Protein AF-0000000066037864 (afdb_homodimer)

Secondary structure (DSSP, 8-state):
---EEEEESSHHHHHHHHHHHHT----SSSPEEEEEEE--HHHHHHHHHHHHHHHHHHH-EETTEE--HHHHHHHHHHHHS--EEEE-TTSSSEEEE---GGG--HHHHHHHHHHHHHHHHHTT----HHHHHHHHHHHHHTTTT-/---EEEEESSHHHHHHHHHHHHT----SSSPEEEEEEE--HHHHHHHHHHHHHHHHHHH-EETTEE--HHHHHHHHHHHHS--EEEE-TTSSSEEEE---GGG--HHHHHHHHHHHHHHHHHTT----HHHHHHHHHHHHHTTTT-

InterPro domains:
  IPR008711 Recombinase NinB [PF05772] (3-128)
  IPR036619 NinB superfamily [G3DSA:1.10.3790.10] (1-146)
  IPR036619 NinB superfamily [SSF103370] (1-141)

Foldseek 3Di:
DDDDDFDPPDPVSVVVVVVVVVPDDADPVDGDDDDDDPCPPVNLLVLLLQQLLQLCQVPDDDPNHRDHSVVVLQVLQCVLPPWDWDADPVRPGIDTGTDDPVPDDPVSSVVSSVSSVVVCVVVPGDGDPSNVVSVVVCVVPVPPVD/DDDDDFDPPDPVSVVVVVVVVVPDDADPVDGDDDDDDPCPPVNLLVLLLQQLLQLCQVPDDDPNHRDHSVVVLQVLQCVLPPWDWDADPVRPGIDTGTDDPVPDDPVSSVVSSVSSVVVCVVVPGDGDPSNVVSVVVCVVPVPPVD

Sequence (292 aa):
MKKLTFEIRSPAHQQNAIHAVQQILPDPTKPIVVTIQERNRSLDQNRKLWACLGDVSRQVEWHGRWLDAESWKCVFTAALKQQDVVPNLAGNGFVVIGQSTSRMRVGEFAELLELIQAFGTERGVKWSDEARLALEWKARWGDRAAMKKLTFEIRSPAHQQNAIHAVQQILPDPTKPIVVTIQERNRSLDQNRKLWACLGDVSRQVEWHGRWLDAESWKCVFTAALKQQDVVPNLAGNGFVVIGQSTSRMRVGEFAELLELIQAFGTERGVKWSDEARLALEWKARWGDRAA

pLDDT: mean 83.46, std 17.11, range [27.67, 98.19]

Structure (mmCIF, N/CA/C/O backbone):
data_AF-0000000066037864-model_v1
#
loop_
_entity.id
_entity.type
_entity.pdbx_description
1 polymer 'Protein ninB'
#
loop_
_atom_site.group_PDB
_atom_site.id
_atom_site.type_symbol
_atom_site.label_atom_id
_atom_site.label_alt_id
_atom_site.label_comp_id
_atom_site.label_asym_id
_atom_site.label_entity_id
_atom_site.label_seq_id
_atom_site.pdbx_PDB_ins_code
_atom_site.Cartn_x
_atom_site.Cartn_y
_atom_site.Cartn_z
_atom_site.occupancy
_atom_site.B_iso_or_equiv
_atom_site.auth_seq_id
_atom_site.auth_comp_id
_atom_site.auth_asym_id
_atom_site.auth_atom_id
_atom_site.pdbx_PDB_model_num
ATOM 1 N N . MET A 1 1 ? -1.742 20.766 -6.629 1 57.94 1 MET A N 1
ATOM 2 C CA . MET A 1 1 ? -0.671 21.219 -5.746 1 57.94 1 MET A CA 1
ATOM 3 C C . MET A 1 1 ? 0.226 20.047 -5.336 1 57.94 1 MET A C 1
ATOM 5 O O . MET A 1 1 ? -0.246 18.922 -5.184 1 57.94 1 MET A O 1
ATOM 9 N N . LYS A 1 2 ? 1.48 20.25 -5.426 1 67.62 2 LYS A N 1
ATOM 10 C CA . LYS A 1 2 ? 2.482 19.266 -5.004 1 67.62 2 LYS A CA 1
ATOM 11 C C . LYS A 1 2 ? 2.32 18.922 -3.525 1 67.62 2 LYS A C 1
ATOM 13 O O . LYS A 1 2 ? 1.896 19.766 -2.727 1 67.62 2 LYS A O 1
ATOM 18 N N . LYS A 1 3 ? 2.441 17.656 -3.191 1 79.19 3 LYS A N 1
ATOM 19 C CA . LYS A 1 3 ? 2.422 17.219 -1.799 1 79.19 3 LYS A CA 1
ATOM 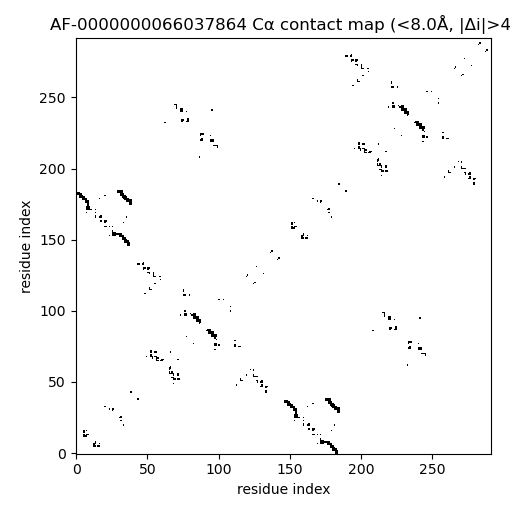20 C C . LYS A 1 3 ? 3.535 17.875 -0.997 1 79.19 3 LYS A C 1
ATOM 22 O O . LYS A 1 3 ? 4.68 17.938 -1.445 1 79.19 3 LYS A O 1
ATOM 27 N N . LEU A 1 4 ? 3.131 18.562 0.183 1 84.06 4 LEU A N 1
ATOM 28 C CA . LEU A 1 4 ? 4.094 19.188 1.091 1 84.06 4 LEU A CA 1
ATOM 29 C C . LEU A 1 4 ? 4.176 18.406 2.4 1 84.06 4 LEU A C 1
ATOM 31 O O . LEU A 1 4 ? 3.148 18.047 2.977 1 84.06 4 LEU A O 1
ATOM 35 N N . THR A 1 5 ? 5.402 18.078 2.793 1 85.94 5 THR A N 1
ATOM 36 C CA . THR A 1 5 ? 5.602 17.359 4.055 1 85.94 5 THR A CA 1
ATOM 37 C C . THR A 1 5 ? 6.559 18.141 4.961 1 85.94 5 THR A C 1
ATOM 39 O O . THR A 1 5 ? 7.617 18.578 4.516 1 85.94 5 THR A O 1
ATOM 42 N N . PHE A 1 6 ? 6.176 18.344 6.289 1 88.06 6 PHE A N 1
ATOM 43 C CA . PHE A 1 6 ? 6.977 19.031 7.293 1 88.06 6 PHE A CA 1
ATOM 44 C C . PHE A 1 6 ? 7.238 18.141 8.492 1 88.06 6 PHE A C 1
ATOM 46 O O . PHE A 1 6 ? 6.301 17.609 9.102 1 88.06 6 PHE A O 1
ATOM 53 N N . GLU A 1 7 ? 8.469 17.891 8.75 1 84.62 7 GLU A N 1
ATOM 54 C CA . GLU A 1 7 ? 8.82 17.25 10.016 1 84.62 7 GLU A CA 1
ATOM 55 C C . GLU A 1 7 ? 9.047 18.281 11.117 1 84.62 7 GLU A C 1
ATOM 57 O O . GLU A 1 7 ? 10.008 19.062 11.062 1 84.62 7 GLU A O 1
ATOM 62 N N . ILE A 1 8 ? 8.172 18.219 12.102 1 87.88 8 ILE A N 1
ATOM 63 C CA . ILE A 1 8 ? 8.203 19.25 13.133 1 87.88 8 ILE A CA 1
ATOM 64 C C . ILE A 1 8 ? 9.211 18.875 14.219 1 87.88 8 ILE A C 1
ATOM 66 O O . ILE A 1 8 ? 8.867 18.156 15.164 1 87.88 8 ILE A O 1
ATOM 70 N N . ARG A 1 9 ? 10.438 19.359 14.047 1 87.06 9 ARG A N 1
ATOM 71 C CA . ARG A 1 9 ? 11.508 19.078 14.992 1 87.06 9 ARG A CA 1
ATOM 72 C C . ARG A 1 9 ? 11.812 20.297 15.852 1 87.06 9 ARG A C 1
ATOM 74 O O . ARG A 1 9 ? 12.445 20.188 16.906 1 87.06 9 ARG A O 1
ATOM 81 N N . SER A 1 10 ? 11.469 21.5 15.422 1 90.19 10 SER A N 1
ATOM 82 C CA . SER A 1 10 ? 11.711 22.797 16.062 1 90.19 10 SER A CA 1
ATOM 83 C C . SER A 1 10 ? 10.547 23.75 15.867 1 90.19 10 SER A C 1
ATOM 85 O O . SER A 1 10 ? 9.68 23.516 15.023 1 90.19 10 SER A O 1
ATOM 87 N N . PRO A 1 11 ? 10.562 24.812 16.688 1 92 11 PRO A N 1
ATOM 88 C CA . PRO A 1 11 ? 9.508 25.812 16.5 1 92 11 PRO A CA 1
ATOM 89 C C . PRO A 1 11 ? 9.523 26.422 15.094 1 92 11 PRO A C 1
ATOM 91 O O . PRO A 1 11 ? 8.469 26.766 14.555 1 92 11 PRO A O 1
ATOM 94 N N . ALA A 1 12 ? 10.664 26.438 14.594 1 93 12 ALA A N 1
ATOM 95 C CA . ALA A 1 12 ? 10.758 26.969 13.242 1 93 12 ALA A CA 1
ATOM 96 C C . ALA A 1 12 ? 10.031 26.062 12.25 1 93 12 ALA A C 1
ATOM 98 O O . ALA A 1 12 ? 9.32 26.547 11.359 1 93 12 ALA A O 1
ATOM 99 N N . HIS A 1 13 ? 10.211 24.75 12.375 1 92.5 13 HIS A N 1
ATOM 100 C CA . HIS A 1 13 ? 9.508 23.812 11.523 1 92.5 13 HIS A CA 1
ATOM 101 C C . HIS A 1 13 ? 7.996 23.922 11.703 1 92.5 13 HIS A C 1
ATOM 103 O O . HIS A 1 13 ? 7.242 23.812 10.734 1 92.5 13 HIS A O 1
ATOM 109 N N . GLN A 1 14 ? 7.664 24.062 12.938 1 93.56 14 GLN A N 1
ATOM 110 C CA . GLN A 1 14 ? 6.242 24.203 13.25 1 93.56 14 GLN A CA 1
ATOM 111 C C . GLN A 1 14 ? 5.645 25.422 12.531 1 93.56 14 GLN A C 1
ATOM 113 O O . GLN A 1 14 ? 4.57 25.328 11.938 1 93.56 14 GLN A O 1
ATOM 118 N N . GLN A 1 15 ? 6.398 26.531 12.578 1 94.5 15 GLN A N 1
ATOM 119 C CA . GLN A 1 15 ? 5.926 27.766 11.961 1 94.5 15 GLN A CA 1
ATOM 120 C C . GLN A 1 15 ? 5.84 27.625 10.445 1 94.5 15 GLN A C 1
ATOM 122 O O . GLN A 1 15 ? 4.93 28.156 9.812 1 94.5 15 GLN A O 1
ATOM 127 N N . ASN A 1 16 ? 6.812 26.891 9.922 1 94.19 16 ASN A N 1
ATOM 128 C CA . ASN A 1 16 ? 6.773 26.641 8.484 1 94.19 16 ASN A CA 1
ATOM 129 C C . ASN A 1 16 ? 5.52 25.875 8.086 1 94.19 16 ASN A C 1
ATOM 131 O O . ASN A 1 16 ? 4.891 26.203 7.074 1 94.19 16 ASN A O 1
ATOM 135 N N . ALA A 1 17 ? 5.227 24.906 8.883 1 94.38 17 ALA A N 1
ATOM 136 C CA . ALA A 1 17 ? 4.031 24.109 8.609 1 94.38 17 ALA A CA 1
ATOM 137 C C . ALA A 1 17 ? 2.77 24.953 8.727 1 94.38 17 ALA A C 1
ATOM 139 O O . ALA A 1 17 ? 1.867 24.859 7.887 1 94.38 17 ALA A O 1
ATOM 140 N N . ILE A 1 18 ? 2.736 25.766 9.742 1 95.44 18 ILE A N 1
ATOM 141 C CA . ILE A 1 18 ? 1.582 26.625 9.961 1 95.44 18 ILE A CA 1
ATOM 142 C C . ILE A 1 18 ? 1.407 27.578 8.773 1 95.44 18 ILE A C 1
ATOM 144 O O . ILE A 1 18 ? 0.297 27.734 8.258 1 95.44 18 ILE A O 1
ATOM 148 N N . HIS A 1 19 ? 2.506 28.109 8.32 1 94.81 19 HIS A N 1
ATOM 149 C CA . HIS A 1 19 ? 2.473 29.031 7.191 1 94.81 19 HIS A CA 1
ATOM 150 C C . HIS A 1 19 ? 1.949 28.359 5.934 1 94.81 19 HIS A C 1
ATOM 152 O O . HIS A 1 19 ? 1.164 28.938 5.184 1 94.81 19 HIS A O 1
ATOM 158 N N . ALA A 1 20 ? 2.385 27.172 5.809 1 93.56 20 ALA A N 1
ATOM 159 C CA . ALA A 1 20 ? 1.933 26.422 4.641 1 93.56 20 ALA A CA 1
ATOM 160 C C . ALA A 1 20 ? 0.426 26.188 4.688 1 93.56 20 ALA A C 1
ATOM 162 O O . ALA A 1 20 ? -0.26 26.297 3.67 1 93.56 20 ALA A O 1
ATOM 163 N N . VAL A 1 21 ? -0.063 25.844 5.855 1 93.62 21 VAL A N 1
ATOM 164 C CA . VAL A 1 21 ? -1.494 25.609 6.004 1 93.62 21 VAL A CA 1
ATOM 165 C C . VAL A 1 21 ? -2.266 26.906 5.777 1 93.62 21 VAL A C 1
ATOM 167 O O . VAL A 1 21 ? -3.34 26.891 5.172 1 93.62 21 VAL A O 1
ATOM 170 N N . GLN A 1 22 ? -1.702 28.016 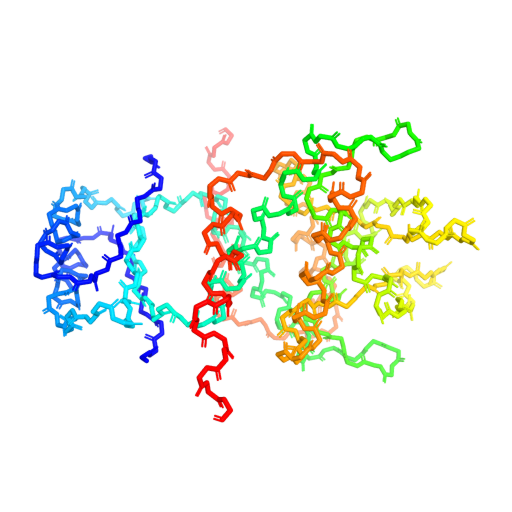6.188 1 93.25 22 GLN A N 1
ATOM 171 C CA . GLN A 1 22 ? -2.34 29.312 6.066 1 93.25 22 GLN A CA 1
ATOM 172 C C . GLN A 1 22 ? -2.482 29.719 4.602 1 93.25 22 GLN A C 1
ATOM 174 O O . GLN A 1 22 ? -3.393 30.469 4.25 1 93.25 22 GLN A O 1
ATOM 179 N N . GLN A 1 23 ? -1.629 29.172 3.775 1 92.19 23 GLN A N 1
ATOM 180 C CA . GLN A 1 23 ? -1.608 29.562 2.369 1 92.19 23 GLN A CA 1
ATOM 181 C C . GLN A 1 23 ? -2.648 28.797 1.565 1 92.19 23 GLN A C 1
ATOM 183 O O . GLN A 1 23 ? -2.898 29.109 0.399 1 92.19 23 GLN A O 1
ATOM 188 N N . ILE A 1 24 ? -3.184 27.844 2.26 1 89.25 24 ILE A N 1
ATOM 189 C CA . ILE A 1 24 ? -4.16 27.031 1.55 1 89.25 24 ILE A CA 1
ATOM 190 C C . ILE A 1 24 ? -5.43 27.828 1.302 1 89.25 24 ILE A C 1
ATOM 192 O O . ILE A 1 24 ? -5.926 28.516 2.201 1 89.25 24 ILE A O 1
ATOM 196 N N . LEU A 1 25 ? -5.887 27.797 0.075 1 87.19 25 LEU A N 1
ATOM 197 C CA . LEU A 1 25 ? -7.184 28.375 -0.243 1 87.19 25 LEU A CA 1
ATOM 198 C C . LEU A 1 25 ? -8.289 27.328 -0.123 1 87.19 25 LEU A C 1
ATOM 200 O O . LEU A 1 25 ? -8.398 26.438 -0.96 1 87.19 25 LEU A O 1
ATOM 204 N N . PRO A 1 26 ? -9.07 27.531 0.948 1 84.62 26 PRO A N 1
ATOM 205 C CA . PRO A 1 26 ? -10.109 26.516 1.151 1 84.62 26 PRO A CA 1
ATOM 206 C C . PRO A 1 26 ? -11.047 26.391 -0.047 1 84.62 26 PRO A C 1
ATOM 208 O O . PRO A 1 26 ? -11.422 27.391 -0.655 1 84.62 26 PRO A O 1
ATOM 211 N N . ASP A 1 27 ? -11.227 25.188 -0.542 1 79.62 27 ASP A N 1
ATOM 212 C CA . ASP A 1 27 ? -12.148 24.859 -1.625 1 79.62 27 ASP A CA 1
ATOM 213 C C . ASP A 1 27 ? -13.023 23.672 -1.265 1 79.62 27 ASP A C 1
ATOM 215 O O . ASP A 1 27 ? -12.508 22.562 -1.037 1 79.62 27 ASP A O 1
ATOM 219 N N . PRO A 1 28 ? -14.367 23.969 -1.136 1 76.31 28 PRO A N 1
ATOM 220 C CA . PRO A 1 28 ? -15.266 22.875 -0.767 1 76.31 28 PRO A CA 1
ATOM 221 C C . PRO A 1 28 ? -15.258 21.734 -1.78 1 76.31 28 PRO A C 1
ATOM 223 O O . PRO A 1 28 ? -15.531 20.578 -1.425 1 76.31 28 PRO A O 1
ATOM 226 N N . THR A 1 29 ? -15 22.047 -3.041 1 72.06 29 THR A N 1
ATOM 227 C CA . THR A 1 29 ? -15.109 21.047 -4.098 1 72.06 29 THR A CA 1
ATOM 228 C C . THR A 1 29 ? -13.789 20.297 -4.266 1 72.06 29 THR A C 1
ATOM 230 O O . THR A 1 29 ? -13.773 19.172 -4.758 1 72.06 29 THR A O 1
ATOM 233 N N . LYS A 1 30 ? -12.688 21 -3.91 1 74.25 30 LYS A N 1
ATOM 234 C CA . LYS A 1 30 ? -11.359 20.391 -4.004 1 74.25 30 LYS A CA 1
ATOM 235 C C . LYS A 1 30 ? -10.57 20.594 -2.719 1 74.25 30 LYS A C 1
ATOM 237 O O . LYS A 1 30 ? -9.602 21.359 -2.695 1 74.25 30 LYS A O 1
ATOM 242 N N . PRO A 1 31 ? -10.977 19.828 -1.759 1 77.81 31 PRO A N 1
ATOM 243 C CA . PRO A 1 31 ? -10.359 20.125 -0.462 1 77.81 31 PRO A CA 1
ATOM 244 C C . PRO A 1 31 ? -8.898 19.672 -0.386 1 77.81 31 PRO A C 1
ATOM 246 O O . PRO A 1 31 ? -8.516 18.703 -1.026 1 77.81 31 PRO A O 1
ATOM 249 N N . ILE A 1 32 ? -8.125 20.484 0.261 1 80.56 32 ILE A N 1
ATOM 250 C CA . ILE A 1 32 ? -6.754 20.141 0.634 1 80.56 32 ILE A CA 1
ATOM 251 C C . ILE A 1 32 ? -6.746 19.422 1.978 1 80.56 32 ILE A C 1
ATOM 253 O O . ILE A 1 32 ? -7.477 19.797 2.896 1 80.56 32 ILE A O 1
ATOM 257 N N . VAL A 1 33 ? -6.055 18.297 2.031 1 83.31 33 VAL A N 1
ATOM 258 C CA . VAL A 1 33 ? -6.02 17.469 3.234 1 83.31 33 VAL A CA 1
ATOM 259 C C . VAL A 1 33 ? -4.719 17.734 3.996 1 83.31 33 VAL A C 1
ATOM 261 O O . VAL A 1 33 ? -3.639 17.75 3.4 1 83.31 33 VAL A O 1
ATOM 264 N N . VAL A 1 34 ? -4.855 18.016 5.293 1 86.62 34 VAL A N 1
ATOM 265 C CA . VAL A 1 34 ? -3.725 18.141 6.207 1 86.62 34 VAL A CA 1
ATOM 266 C C . VAL A 1 34 ? -3.709 16.969 7.184 1 86.62 34 VAL A C 1
ATOM 268 O O . VAL A 1 34 ? -4.688 16.734 7.895 1 86.62 34 VAL A O 1
ATOM 271 N N . THR A 1 35 ? -2.611 16.219 7.246 1 83.75 35 THR A N 1
ATOM 272 C CA . THR A 1 35 ? -2.463 15.07 8.133 1 83.75 35 THR A CA 1
ATOM 273 C C . THR A 1 35 ? -1.325 15.297 9.125 1 83.75 35 THR A C 1
ATOM 275 O O . THR A 1 35 ? -0.259 15.789 8.75 1 83.75 35 THR A O 1
ATOM 278 N N . ILE A 1 36 ? -1.594 15.016 10.414 1 84.44 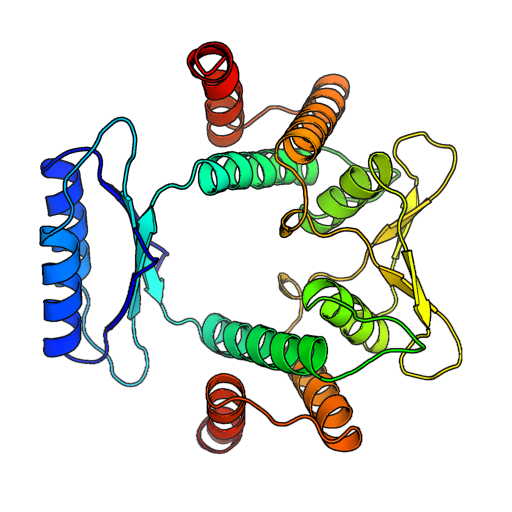36 ILE A N 1
ATOM 279 C CA . ILE A 1 36 ? -0.616 15.117 11.492 1 84.44 36 ILE A CA 1
ATOM 280 C C . ILE A 1 36 ? -0.421 13.75 12.141 1 84.44 36 ILE A C 1
ATOM 282 O O . ILE A 1 36 ? -1.382 13.141 12.617 1 84.44 36 ILE A O 1
ATOM 286 N N . GLN A 1 37 ? 0.772 13.25 12.07 1 79.56 37 GLN A N 1
ATOM 287 C CA . GLN A 1 37 ? 1.008 11.938 12.648 1 79.56 37 GLN A CA 1
ATOM 288 C C . GLN A 1 37 ? 2.424 11.82 13.203 1 79.56 37 GLN A C 1
ATOM 290 O O . GLN A 1 37 ? 3.307 12.602 12.836 1 79.56 37 GLN A O 1
ATOM 295 N N . GLU A 1 38 ? 2.529 11.016 14.352 1 71.81 38 GLU A N 1
ATOM 296 C CA . GLU A 1 38 ? 3.861 10.742 14.883 1 71.81 38 GLU A CA 1
ATOM 297 C C . GLU A 1 38 ? 4.707 9.961 13.883 1 71.81 38 GLU A C 1
ATOM 299 O O . GLU A 1 38 ? 4.18 9.148 13.117 1 71.81 38 GLU A O 1
ATOM 304 N N . ARG A 1 39 ? 5.934 10.539 13.789 1 60.47 39 ARG A N 1
ATOM 305 C CA . ARG A 1 39 ? 6.836 9.688 13.016 1 60.47 39 ARG A CA 1
ATOM 306 C C . ARG A 1 39 ? 6.961 8.312 13.656 1 60.47 39 ARG A C 1
ATOM 308 O O . ARG A 1 39 ? 7.289 8.195 14.836 1 60.47 39 ARG A O 1
ATOM 315 N N . ASN A 1 40 ? 5.969 7.582 13.609 1 51.91 40 ASN A N 1
ATOM 316 C CA . ASN A 1 40 ? 6.195 6.27 14.211 1 51.91 40 ASN A CA 1
ATOM 317 C C . ASN A 1 40 ? 7.316 5.512 13.5 1 51.91 40 ASN A C 1
ATOM 319 O O . ASN A 1 40 ? 7.582 5.75 12.32 1 51.91 40 ASN A O 1
ATOM 323 N N . ARG A 1 41 ? 8.359 5.211 14.43 1 51.44 41 ARG A N 1
ATOM 324 C CA . ARG A 1 41 ? 9.422 4.316 13.984 1 51.44 41 ARG A CA 1
ATOM 325 C C . ARG A 1 41 ? 8.992 3.527 12.758 1 51.44 41 ARG A C 1
ATOM 327 O O . ARG A 1 41 ? 9.797 3.303 11.844 1 51.44 41 ARG A O 1
ATOM 334 N N . SER A 1 42 ? 7.68 3.268 12.828 1 58.25 42 SER A N 1
ATOM 335 C CA . SER A 1 42 ? 7.148 2.449 11.742 1 58.25 42 SER A CA 1
ATOM 336 C C . SER A 1 42 ? 7.094 3.232 10.438 1 58.25 42 SER A C 1
ATOM 338 O O . SER A 1 42 ? 7.316 2.67 9.359 1 58.25 42 SER A O 1
ATOM 340 N N . LEU A 1 43 ? 7.23 4.516 10.664 1 63.31 43 LEU A N 1
ATOM 341 C CA . LEU A 1 43 ? 7.145 5.328 9.461 1 63.31 43 LEU A CA 1
ATOM 342 C C . LEU A 1 43 ? 8.508 5.441 8.781 1 63.31 43 LEU A C 1
ATOM 344 O O . LEU A 1 43 ? 8.602 5.375 7.555 1 63.31 43 LEU A O 1
ATOM 348 N N . ASP A 1 44 ? 9.508 5.57 9.648 1 67.31 44 ASP A N 1
ATOM 349 C CA . ASP A 1 44 ? 10.859 5.676 9.102 1 67.31 44 ASP A CA 1
ATOM 350 C C . ASP A 1 44 ? 11.266 4.383 8.406 1 67.31 44 ASP A C 1
ATOM 352 O O . ASP A 1 44 ? 11.82 4.414 7.301 1 67.31 44 ASP A O 1
ATOM 356 N N . GLN A 1 45 ? 10.984 3.316 9.055 1 74.62 45 GLN A N 1
ATOM 357 C CA . GLN A 1 45 ? 11.312 2.031 8.445 1 74.62 45 GLN A CA 1
ATOM 358 C C . GLN A 1 45 ? 10.539 1.836 7.141 1 74.62 45 GLN A C 1
ATOM 360 O O . GLN A 1 45 ? 11.078 1.285 6.176 1 74.62 45 GLN A O 1
ATOM 365 N N . ASN A 1 46 ? 9.375 2.316 7.188 1 78 46 ASN A N 1
ATOM 366 C CA . ASN A 1 46 ? 8.578 2.197 5.973 1 78 46 ASN A CA 1
ATOM 367 C C . ASN A 1 46 ? 9.133 3.066 4.852 1 78 46 ASN A C 1
ATOM 369 O O . ASN A 1 46 ? 9.203 2.633 3.697 1 78 46 ASN A O 1
ATOM 373 N N . ARG A 1 47 ? 9.492 4.203 5.227 1 79.31 47 ARG A N 1
ATOM 374 C CA . ARG A 1 47 ? 10.086 5.086 4.23 1 79.31 47 ARG A CA 1
ATOM 375 C C . ARG A 1 47 ? 11.359 4.48 3.65 1 79.31 47 ARG A C 1
ATOM 377 O O . ARG A 1 47 ? 11.602 4.559 2.441 1 79.31 47 ARG A O 1
ATOM 384 N N . LYS A 1 48 ? 12.102 3.949 4.5 1 84.88 48 LYS A N 1
ATOM 385 C CA . LYS A 1 48 ? 13.328 3.293 4.059 1 84.88 48 LYS A CA 1
ATOM 386 C C . LYS A 1 48 ? 13.016 2.121 3.131 1 84.88 48 LYS A C 1
ATOM 388 O O . LYS A 1 48 ? 13.688 1.938 2.111 1 84.88 48 LYS A O 1
ATOM 393 N N . LEU A 1 49 ? 12.055 1.402 3.471 1 89.88 49 LEU A N 1
ATOM 394 C CA . LEU A 1 49 ? 11.656 0.268 2.645 1 89.88 49 LEU A CA 1
ATOM 395 C C . LEU A 1 49 ? 11.352 0.715 1.218 1 89.88 49 LEU A C 1
ATOM 397 O O . LEU A 1 49 ? 11.93 0.195 0.262 1 89.88 49 LEU A O 1
ATOM 401 N N . TRP A 1 50 ? 10.594 1.759 1.122 1 90.56 50 TRP A N 1
ATOM 402 C CA . TRP A 1 50 ? 10.125 2.178 -0.196 1 90.56 50 TRP A CA 1
ATOM 403 C C . TRP A 1 50 ? 11.242 2.879 -0.967 1 90.56 50 TRP A C 1
ATOM 405 O O . TRP A 1 50 ? 11.32 2.77 -2.193 1 90.56 50 TRP A O 1
ATOM 415 N N . ALA A 1 51 ? 12.117 3.506 -0.235 1 91.25 51 ALA A N 1
ATOM 416 C CA . ALA A 1 51 ? 13.281 4.098 -0.89 1 91.25 51 ALA A CA 1
ATOM 417 C C . ALA A 1 51 ? 14.172 3.023 -1.503 1 91.25 51 ALA A C 1
ATOM 419 O O . ALA A 1 51 ? 14.594 3.139 -2.656 1 91.25 51 ALA A O 1
ATOM 420 N N . CYS A 1 52 ? 14.391 1.976 -0.738 1 95.19 52 CYS A N 1
ATOM 421 C CA . CYS A 1 52 ? 15.234 0.884 -1.212 1 95.19 52 CYS A CA 1
ATOM 422 C C . CYS A 1 52 ? 14.578 0.157 -2.381 1 95.19 52 CYS A C 1
ATOM 424 O O . CYS A 1 52 ? 15.234 -0.142 -3.379 1 95.19 52 CYS A O 1
ATOM 426 N N . LEU A 1 53 ? 13.32 -0.04 -2.258 1 95.75 53 LEU A N 1
ATOM 427 C CA . LEU A 1 53 ? 12.602 -0.715 -3.332 1 95.75 53 LEU A CA 1
ATOM 428 C C . LEU A 1 53 ? 12.625 0.12 -4.609 1 95.75 53 LEU A C 1
ATOM 430 O O . LEU A 1 53 ? 12.75 -0.422 -5.707 1 95.75 53 LEU A O 1
ATOM 434 N N . GLY A 1 54 ? 12.484 1.412 -4.387 1 95.38 54 GLY A N 1
ATOM 435 C CA . GLY A 1 54 ? 12.57 2.307 -5.531 1 95.38 54 GLY A CA 1
ATOM 436 C C . GLY A 1 54 ? 13.914 2.252 -6.23 1 95.38 54 GLY A C 1
ATOM 437 O O . GLY A 1 54 ? 13.977 2.189 -7.461 1 95.38 54 GLY A O 1
ATOM 438 N N . ASP A 1 55 ? 14.922 2.279 -5.445 1 96.88 55 ASP A N 1
ATOM 439 C CA . ASP A 1 55 ? 16.266 2.205 -6.004 1 96.88 55 ASP A CA 1
ATOM 440 C C . ASP A 1 55 ? 16.484 0.89 -6.75 1 96.88 55 ASP A C 1
ATOM 442 O O . ASP A 1 55 ? 17.031 0.876 -7.852 1 96.88 55 ASP A O 1
ATOM 446 N N . VAL A 1 56 ? 16.016 -0.206 -6.199 1 97.69 56 VAL A N 1
ATOM 447 C CA . VAL A 1 56 ? 16.141 -1.51 -6.844 1 97.69 56 VAL A CA 1
ATOM 448 C C . VAL A 1 56 ? 15.344 -1.522 -8.148 1 97.69 56 VAL A C 1
ATOM 450 O O . VAL A 1 56 ? 15.836 -1.98 -9.18 1 97.69 56 VAL A O 1
ATOM 453 N N . SER A 1 57 ? 14.18 -0.966 -8.117 1 97.56 57 SER A N 1
ATOM 454 C CA . SER A 1 57 ? 13.289 -0.965 -9.273 1 97.56 57 SER A CA 1
ATOM 455 C C . SER A 1 57 ? 13.898 -0.197 -10.438 1 97.56 57 SER A C 1
ATOM 457 O O . SER A 1 57 ? 13.742 -0.591 -11.602 1 97.56 57 SER A O 1
ATOM 459 N N . ARG A 1 58 ? 14.688 0.765 -10.195 1 97.31 58 ARG A N 1
ATOM 460 C CA . ARG A 1 58 ? 15.227 1.631 -11.234 1 97.31 58 ARG A CA 1
ATOM 461 C C . ARG A 1 58 ? 16.547 1.077 -11.781 1 97.31 58 ARG A C 1
ATOM 463 O O . ARG A 1 58 ? 16.984 1.478 -12.852 1 97.31 58 ARG A O 1
ATOM 470 N N . GLN A 1 59 ? 17.109 0.216 -10.992 1 98.19 59 GLN A N 1
ATOM 471 C CA . GLN A 1 59 ? 18.484 -0.082 -11.352 1 98.19 59 GLN A CA 1
ATOM 472 C C . GLN A 1 59 ? 18.672 -1.568 -11.648 1 98.19 59 GLN A C 1
ATOM 474 O O . GLN A 1 59 ? 19.703 -1.978 -12.18 1 98.19 59 GLN A O 1
ATOM 479 N N . VAL A 1 60 ? 17.703 -2.412 -11.289 1 98.12 60 VAL A N 1
ATOM 480 C CA . VAL A 1 60 ? 17.922 -3.848 -11.438 1 98.12 60 VAL A CA 1
ATOM 481 C C . VAL A 1 60 ? 16.922 -4.414 -12.445 1 98.12 60 VAL A C 1
ATOM 483 O O . VAL A 1 60 ? 15.711 -4.297 -12.266 1 98.12 60 VAL A O 1
ATOM 486 N N . GLU A 1 61 ? 17.453 -4.953 -13.5 1 97.62 61 GLU A N 1
ATOM 487 C CA . GLU A 1 61 ? 16.656 -5.758 -14.422 1 97.62 61 GLU A CA 1
ATOM 488 C C . GLU A 1 61 ? 16.609 -7.215 -13.977 1 97.62 61 GLU A C 1
ATOM 490 O O . GLU A 1 61 ? 17.641 -7.859 -13.789 1 97.62 61 GLU A O 1
ATOM 495 N N . TRP A 1 62 ? 15.383 -7.73 -13.75 1 97.31 62 TRP A N 1
ATOM 496 C CA . TRP A 1 62 ? 15.203 -9.078 -13.211 1 97.31 62 TRP A CA 1
ATOM 497 C C . TRP A 1 62 ? 14.766 -10.047 -14.305 1 97.31 62 TRP A C 1
ATOM 499 O O . TRP A 1 62 ? 13.586 -10.117 -14.633 1 97.31 62 TRP A O 1
ATOM 509 N N . HIS A 1 63 ? 15.789 -10.781 -14.836 1 96.56 63 HIS A N 1
ATOM 510 C CA . HIS A 1 63 ? 15.555 -11.766 -15.883 1 96.56 63 HIS A CA 1
ATOM 511 C C . HIS A 1 63 ? 14.805 -11.148 -17.062 1 96.56 63 HIS A C 1
ATOM 513 O O . HIS A 1 63 ? 13.805 -11.695 -17.531 1 96.56 63 HIS A O 1
ATOM 519 N N . GLY A 1 64 ? 15.203 -10.023 -17.453 1 95.31 64 GLY A N 1
ATOM 520 C CA . GLY A 1 64 ? 14.711 -9.391 -18.656 1 95.31 64 GLY A CA 1
ATOM 521 C C . GLY A 1 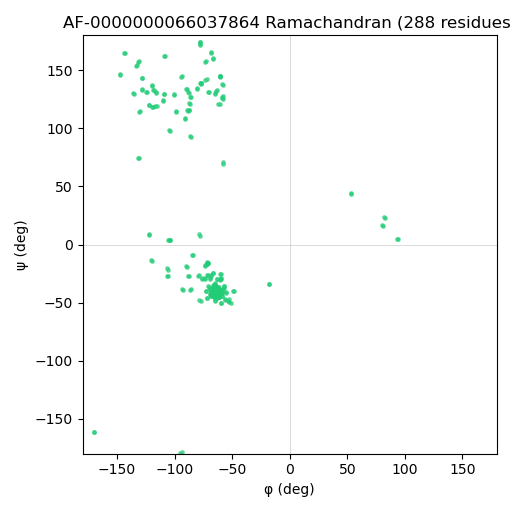64 ? 13.539 -8.461 -18.406 1 95.31 64 GLY A C 1
ATOM 522 O O . GLY A 1 64 ? 13.008 -7.855 -19.344 1 95.31 64 GLY A O 1
ATOM 523 N N . ARG A 1 65 ? 13.195 -8.281 -17.156 1 95.19 65 ARG A N 1
ATOM 524 C CA . ARG A 1 65 ? 12.047 -7.438 -16.844 1 95.19 65 ARG A CA 1
ATOM 525 C C . ARG A 1 65 ? 12.422 -6.387 -15.805 1 95.19 65 ARG A C 1
ATOM 527 O O . ARG A 1 65 ? 13.211 -6.652 -14.891 1 95.19 65 ARG A O 1
ATOM 534 N N . TRP A 1 66 ? 11.805 -5.246 -16.047 1 96.25 66 TRP A N 1
ATOM 535 C CA . TRP A 1 66 ? 11.914 -4.199 -15.031 1 96.25 66 TRP A CA 1
ATOM 536 C C . TRP A 1 66 ? 10.672 -4.176 -14.141 1 96.25 66 TRP A C 1
ATOM 538 O O . TRP A 1 66 ? 9.562 -3.961 -14.617 1 96.25 66 TRP A O 1
ATOM 548 N N . LEU A 1 67 ? 10.93 -4.48 -12.93 1 95.06 67 LEU A N 1
ATOM 549 C CA . LEU A 1 67 ? 9.828 -4.551 -11.984 1 95.06 67 LEU A CA 1
ATOM 550 C C . LEU A 1 67 ? 9.664 -3.23 -11.234 1 95.06 67 LEU A C 1
ATOM 552 O O . LEU A 1 67 ? 10.656 -2.562 -10.93 1 95.06 67 LEU A O 1
ATOM 556 N N . ASP A 1 68 ? 8.43 -2.916 -10.977 1 93 68 ASP A N 1
ATOM 557 C CA . ASP A 1 68 ? 8.203 -1.742 -10.141 1 93 68 ASP A CA 1
ATOM 558 C C . ASP A 1 68 ? 8.445 -2.064 -8.664 1 93 68 ASP A C 1
ATOM 560 O O . ASP A 1 68 ? 8.688 -3.221 -8.312 1 93 68 ASP A O 1
ATOM 564 N N . ALA A 1 69 ? 8.391 -1.059 -7.789 1 93.31 69 ALA A N 1
ATOM 565 C CA . ALA A 1 69 ? 8.719 -1.191 -6.371 1 93.31 69 ALA A CA 1
ATOM 566 C C . ALA A 1 69 ? 7.77 -2.162 -5.676 1 93.31 69 ALA A C 1
ATOM 568 O O . ALA A 1 69 ? 8.188 -2.957 -4.836 1 93.31 69 ALA A O 1
ATOM 569 N N . GLU A 1 70 ? 6.5 -2.127 -6.062 1 89.62 70 GLU A N 1
ATOM 570 C CA . GLU A 1 70 ? 5.52 -3.021 -5.453 1 89.62 70 GLU A CA 1
ATOM 571 C C . GLU A 1 70 ? 5.801 -4.477 -5.816 1 89.62 70 GLU A C 1
ATOM 573 O O . GLU A 1 70 ? 5.703 -5.367 -4.965 1 89.62 70 GLU A O 1
ATOM 578 N N . SER A 1 71 ? 6.172 -4.688 -7.035 1 92.88 71 SER A N 1
ATOM 579 C CA . SER A 1 71 ? 6.516 -6.035 -7.477 1 92.88 71 SER A CA 1
ATOM 580 C C . SER A 1 71 ? 7.766 -6.547 -6.77 1 92.88 71 SER A C 1
ATOM 582 O O . SER A 1 71 ? 7.816 -7.703 -6.348 1 92.88 71 SER A O 1
ATOM 584 N N . TRP A 1 72 ? 8.688 -5.656 -6.617 1 96.12 72 TRP A N 1
ATOM 585 C CA . TRP A 1 72 ? 9.891 -6.031 -5.883 1 96.12 72 TRP A CA 1
ATOM 586 C C . TRP A 1 72 ? 9.562 -6.359 -4.43 1 96.12 72 TRP A C 1
ATOM 588 O O . TRP A 1 72 ? 10.133 -7.289 -3.852 1 96.12 72 TRP A O 1
ATOM 598 N N . LYS A 1 73 ? 8.703 -5.594 -3.875 1 93.44 73 LYS A N 1
ATOM 599 C CA . LYS A 1 73 ? 8.273 -5.91 -2.514 1 93.44 73 LYS A CA 1
ATOM 600 C C . LYS A 1 73 ? 7.734 -7.332 -2.422 1 93.44 73 LYS A C 1
ATOM 602 O O . LYS A 1 73 ? 8.062 -8.07 -1.489 1 93.44 73 LYS A O 1
ATOM 607 N N . CYS A 1 74 ? 7 -7.68 -3.396 1 93.5 74 CYS A N 1
ATOM 608 C CA . CYS A 1 74 ? 6.43 -9.023 -3.432 1 93.5 74 CYS A CA 1
ATOM 609 C C . CYS A 1 74 ? 7.527 -10.078 -3.539 1 93.5 74 CYS A C 1
ATOM 611 O O . CYS A 1 74 ? 7.504 -11.078 -2.818 1 93.5 74 CYS A O 1
ATOM 613 N N . VAL A 1 75 ? 8.477 -9.836 -4.34 1 96.19 75 VAL A N 1
ATOM 614 C CA . VAL A 1 75 ? 9.57 -10.781 -4.555 1 96.19 75 VAL A CA 1
ATOM 615 C C . VAL A 1 75 ? 10.344 -10.977 -3.256 1 96.19 75 VAL A C 1
ATOM 617 O O . VAL A 1 75 ? 10.609 -12.109 -2.85 1 96.19 75 VAL A O 1
ATOM 620 N N . PHE A 1 76 ? 10.648 -9.883 -2.586 1 97.06 76 PHE A N 1
ATOM 621 C CA . PHE A 1 76 ? 11.469 -9.961 -1.38 1 97.06 76 PHE A CA 1
ATOM 622 C C . PHE A 1 76 ? 10.672 -10.562 -0.229 1 97.06 76 PHE A C 1
ATOM 624 O O . PHE A 1 76 ? 11.203 -11.344 0.561 1 97.06 76 PHE A O 1
ATOM 631 N N . THR A 1 77 ? 9.398 -10.164 -0.147 1 94.94 77 THR A N 1
ATOM 632 C CA . THR A 1 77 ? 8.578 -10.719 0.926 1 94.94 77 THR A CA 1
ATOM 633 C C . THR A 1 77 ? 8.383 -12.227 0.736 1 94.94 77 THR A C 1
ATOM 635 O O . THR A 1 77 ? 8.383 -12.984 1.708 1 94.94 77 THR A O 1
ATOM 638 N N . ALA A 1 78 ? 8.312 -12.648 -0.469 1 95.12 78 ALA A N 1
ATOM 639 C CA . ALA A 1 78 ? 8.141 -14.062 -0.77 1 95.12 78 ALA A CA 1
ATOM 640 C C . ALA A 1 78 ? 9.391 -14.859 -0.388 1 95.12 78 ALA A C 1
ATOM 642 O O . ALA A 1 78 ? 9.305 -16.062 -0.109 1 95.12 78 ALA A O 1
ATOM 643 N N . ALA A 1 79 ? 10.508 -14.18 -0.415 1 95.56 79 ALA A N 1
ATOM 644 C CA . ALA A 1 79 ? 11.75 -14.852 -0.039 1 95.56 79 ALA A CA 1
ATOM 645 C C . ALA A 1 79 ? 11.797 -15.125 1.462 1 95.56 79 ALA A C 1
ATOM 647 O O . ALA A 1 79 ? 12.469 -16.062 1.909 1 95.56 79 ALA A O 1
ATOM 648 N N . LEU A 1 80 ? 11.078 -14.289 2.227 1 93.19 80 LEU A N 1
ATOM 649 C CA . LEU A 1 80 ? 11.078 -14.438 3.68 1 93.19 80 LEU A CA 1
ATOM 650 C C . LEU A 1 80 ? 9.93 -15.32 4.141 1 93.19 80 LEU A C 1
ATOM 652 O O . LEU A 1 80 ? 10.062 -16.062 5.113 1 93.19 80 LEU A O 1
ATOM 656 N N . LYS A 1 81 ? 8.805 -15.125 3.469 1 90.56 81 LYS A N 1
ATOM 657 C CA . LYS A 1 81 ? 7.594 -15.859 3.828 1 90.56 81 LYS A CA 1
ATOM 658 C C . LYS A 1 81 ? 6.887 -16.391 2.588 1 90.56 81 LYS A C 1
ATOM 660 O O . LYS A 1 81 ? 6.594 -15.641 1.659 1 90.56 81 LYS A O 1
ATOM 665 N N . GLN A 1 82 ? 6.613 -17.641 2.709 1 88.06 82 GLN A N 1
ATOM 666 C CA . GLN A 1 82 ? 5.941 -18.266 1.577 1 88.06 82 GLN A CA 1
ATOM 667 C C . GLN A 1 82 ? 4.594 -17.609 1.302 1 88.06 82 GLN A C 1
ATOM 669 O O . GLN A 1 82 ? 3.883 -17.219 2.232 1 88.06 82 GLN A O 1
ATOM 674 N N . GLN A 1 83 ? 4.297 -17.531 0.055 1 92.94 83 GLN A N 1
ATOM 675 C CA . GLN A 1 83 ? 2.998 -17 -0.344 1 92.94 83 GLN A CA 1
ATOM 676 C C . GLN A 1 83 ? 1.881 -18 -0.047 1 92.94 83 GLN A C 1
ATOM 678 O O . GLN A 1 83 ? 2.137 -19.203 0.125 1 92.94 83 GLN A O 1
ATOM 683 N N . ASP A 1 84 ? 0.726 -17.422 0.057 1 92.81 84 ASP A N 1
ATOM 684 C CA . ASP A 1 84 ? -0.46 -18.234 0.308 1 92.81 84 ASP A CA 1
ATOM 685 C C . ASP A 1 84 ? -1.365 -18.281 -0.921 1 92.81 84 ASP A C 1
ATOM 687 O O . ASP A 1 84 ? -1.182 -17.516 -1.862 1 92.81 84 ASP A O 1
ATOM 691 N N . VAL A 1 85 ? -2.25 -19.297 -0.898 1 94.69 85 VAL A N 1
ATOM 692 C CA . VAL A 1 85 ? -3.139 -19.484 -2.039 1 94.69 85 VAL A CA 1
ATOM 693 C C . VAL A 1 85 ? -4.586 -19.578 -1.557 1 94.69 85 VAL A C 1
ATOM 695 O O . VAL A 1 85 ? -4.867 -20.234 -0.544 1 94.69 85 VAL A O 1
ATOM 698 N N . VAL A 1 86 ? -5.469 -18.891 -2.197 1 96.5 86 VAL A N 1
ATOM 699 C CA . VAL A 1 86 ? -6.891 -18.953 -1.881 1 96.5 86 VAL A CA 1
ATOM 700 C C . VAL A 1 86 ? -7.699 -19.156 -3.164 1 96.5 86 VAL A C 1
ATOM 702 O O . VAL A 1 86 ? -7.227 -18.828 -4.254 1 96.5 86 VAL A O 1
ATOM 705 N N . PRO A 1 87 ? -8.859 -19.672 -3.01 1 97.06 87 PRO A N 1
ATOM 706 C CA . PRO A 1 87 ? -9.695 -19.781 -4.211 1 97.06 87 PRO A CA 1
ATOM 707 C C . PRO A 1 87 ? -9.984 -18.422 -4.844 1 97.06 87 PRO A C 1
ATOM 709 O O . PRO A 1 87 ? -10.156 -17.422 -4.129 1 97.06 87 PRO A O 1
ATOM 712 N N . ASN A 1 88 ? -10.039 -18.469 -6.18 1 97.12 88 ASN A N 1
ATOM 713 C CA . ASN A 1 88 ? -10.398 -17.219 -6.844 1 97.12 88 ASN A CA 1
ATOM 714 C C . ASN A 1 88 ? -11.898 -16.953 -6.766 1 97.12 88 ASN A C 1
ATOM 716 O O . ASN A 1 88 ? -12.656 -17.781 -6.242 1 97.12 88 ASN A O 1
ATOM 720 N N . LEU A 1 89 ? -12.328 -15.789 -7.18 1 96.81 89 LEU A N 1
ATOM 721 C CA . LEU A 1 89 ? -13.727 -15.391 -7.047 1 96.81 89 LEU A CA 1
ATOM 722 C C . LEU A 1 89 ? -14.625 -16.281 -7.906 1 96.81 89 LEU A C 1
ATOM 724 O O . LEU A 1 89 ? -15.742 -16.625 -7.496 1 96.81 89 LEU A O 1
ATOM 728 N N . ALA A 1 90 ? -14.109 -16.656 -9.047 1 93.94 90 ALA A N 1
ATOM 729 C CA . ALA A 1 90 ? -14.898 -17.406 -10.023 1 93.94 90 ALA A CA 1
ATOM 730 C C . ALA A 1 90 ? -15.102 -18.844 -9.57 1 93.94 90 ALA A C 1
ATOM 732 O O . ALA A 1 90 ? -15.961 -19.547 -10.102 1 93.94 90 ALA A O 1
ATOM 733 N N . GLY A 1 91 ? -14.344 -19.328 -8.688 1 92.5 91 GLY A N 1
ATOM 734 C CA . GLY A 1 91 ? -14.469 -20.688 -8.203 1 92.5 91 GLY A CA 1
ATOM 735 C C . GLY A 1 91 ? -13.82 -21.703 -9.117 1 92.5 91 GLY A C 1
ATOM 736 O O . GLY A 1 91 ? -14.055 -22.906 -8.977 1 92.5 91 GLY A O 1
ATOM 737 N N . ASN A 1 92 ? -12.992 -21.234 -9.992 1 94.44 92 ASN A N 1
ATOM 738 C CA . ASN A 1 92 ? -12.406 -22.156 -10.961 1 94.44 92 ASN A CA 1
ATOM 739 C C . ASN A 1 92 ? -10.883 -22.141 -10.891 1 94.44 92 ASN A C 1
ATOM 741 O O . ASN A 1 92 ? -10.211 -22.641 -11.797 1 94.44 92 ASN A O 1
ATOM 745 N N . GLY A 1 93 ? -10.406 -21.516 -9.938 1 94.75 93 GLY A N 1
ATOM 746 C CA . GLY A 1 93 ? -8.969 -21.438 -9.758 1 94.75 93 GLY A CA 1
ATOM 747 C C . GLY A 1 93 ? -8.562 -20.844 -8.43 1 94.75 93 GLY A C 1
ATOM 748 O O . GLY A 1 93 ? -9.305 -20.922 -7.449 1 94.75 93 GLY A O 1
ATOM 749 N N . PHE A 1 94 ? -7.254 -20.391 -8.438 1 95.5 94 PHE A N 1
ATOM 750 C CA . PHE A 1 94 ? -6.707 -19.891 -7.18 1 95.5 94 PHE A CA 1
ATOM 751 C C . PHE A 1 94 ? -5.988 -18.562 -7.391 1 95.5 94 PHE A C 1
ATOM 753 O O . PHE A 1 94 ? -5.656 -18.203 -8.523 1 95.5 94 PHE A O 1
ATOM 760 N N . VAL A 1 95 ? -5.934 -17.812 -6.414 1 95.88 95 VAL A N 1
ATOM 761 C CA . VAL A 1 95 ? -5.164 -16.578 -6.367 1 95.88 95 VAL A CA 1
ATOM 762 C C . VAL A 1 95 ? -4.059 -16.688 -5.32 1 95.88 95 VAL A C 1
ATOM 764 O O . VAL A 1 95 ? -4.289 -17.188 -4.219 1 95.88 95 VAL A O 1
ATOM 767 N N . VAL A 1 96 ? -2.902 -16.328 -5.816 1 94.81 96 VAL A N 1
ATOM 768 C CA . VAL A 1 96 ? -1.78 -16.312 -4.883 1 94.81 96 VAL A CA 1
ATOM 769 C C . VAL A 1 96 ? -1.733 -14.969 -4.148 1 94.81 96 VAL A C 1
ATOM 771 O O . VAL A 1 96 ? -1.826 -13.914 -4.77 1 94.81 96 VAL A O 1
ATOM 774 N N . ILE A 1 97 ? -1.694 -15 -2.863 1 92.75 97 ILE A N 1
ATOM 775 C CA . ILE A 1 97 ? -1.628 -13.789 -2.061 1 92.75 97 ILE A CA 1
ATOM 776 C C . ILE A 1 97 ? -0.35 -13.789 -1.224 1 92.75 97 ILE A C 1
ATOM 778 O O . ILE A 1 97 ? 0.093 -14.844 -0.76 1 92.75 97 ILE A O 1
ATOM 782 N N . GLY A 1 98 ? 0.29 -12.672 -1.173 1 85.06 98 GLY A N 1
ATOM 783 C CA . GLY A 1 98 ? 1.502 -12.547 -0.379 1 85.06 98 GLY A CA 1
ATOM 784 C C . GLY A 1 98 ? 1.25 -11.992 1.011 1 85.06 98 GLY A C 1
ATOM 785 O O . GLY A 1 98 ? 0.1 -11.781 1.399 1 85.06 98 GLY A O 1
ATOM 786 N N . GLN A 1 99 ? 2.287 -11.867 1.705 1 81.19 99 GLN A N 1
ATOM 787 C CA . GLN A 1 99 ? 2.203 -11.297 3.043 1 81.19 99 GLN A CA 1
ATOM 788 C C . GLN A 1 99 ? 2.35 -9.773 2.998 1 81.19 99 GLN A C 1
ATOM 790 O O . GLN A 1 99 ? 3.17 -9.25 2.242 1 81.19 99 GLN A O 1
ATOM 795 N N . SER A 1 100 ? 1.428 -9.188 3.742 1 78.06 100 SER A N 1
ATOM 796 C CA . SER A 1 100 ? 1.539 -7.742 3.895 1 78.06 100 SER A CA 1
ATOM 797 C C . SER A 1 100 ? 2.637 -7.371 4.887 1 78.06 100 SER A C 1
ATOM 799 O O . SER A 1 100 ? 2.787 -8.023 5.922 1 78.06 100 SER A O 1
ATOM 801 N N . THR A 1 101 ? 3.359 -6.336 4.512 1 81.94 101 THR A N 1
ATOM 802 C CA . THR A 1 101 ? 4.438 -5.902 5.395 1 81.94 101 THR A CA 1
ATOM 803 C C . THR A 1 101 ? 3.879 -5.234 6.645 1 81.94 101 THR A C 1
ATOM 805 O O . THR A 1 101 ? 4.582 -5.094 7.648 1 81.94 101 THR A O 1
ATOM 808 N N . SER A 1 102 ? 2.551 -4.855 6.527 1 72.31 102 SER A N 1
ATOM 809 C CA . SER A 1 102 ? 1.94 -4.168 7.66 1 72.31 102 SER A CA 1
ATOM 810 C C . SER A 1 102 ? 1.72 -5.121 8.828 1 72.31 102 SER A C 1
ATOM 812 O O . SER A 1 102 ? 1.578 -4.684 9.977 1 72.31 102 SER A O 1
ATOM 814 N N . ARG A 1 103 ? 1.792 -6.387 8.531 1 74.19 103 ARG A N 1
ATOM 815 C CA . ARG A 1 103 ? 1.539 -7.371 9.578 1 74.19 103 ARG A CA 1
ATOM 816 C C . ARG A 1 103 ? 2.842 -7.992 10.078 1 74.19 103 ARG A C 1
ATOM 818 O O . ARG A 1 103 ? 2.828 -8.875 10.93 1 74.19 103 ARG A O 1
ATOM 825 N N . MET A 1 104 ? 3.887 -7.523 9.578 1 81.5 104 MET A N 1
ATOM 826 C CA . MET A 1 104 ? 5.176 -8.086 9.969 1 81.5 104 MET A CA 1
ATOM 827 C C . MET A 1 104 ? 5.586 -7.582 11.352 1 81.5 104 MET A C 1
ATOM 829 O O . MET A 1 104 ? 5.406 -6.406 11.664 1 81.5 104 MET A O 1
ATOM 833 N N . ARG A 1 105 ? 6.105 -8.531 12.055 1 80.56 105 ARG A N 1
ATOM 834 C CA . ARG A 1 105 ? 6.754 -8.102 13.289 1 80.56 105 ARG A CA 1
ATOM 835 C C . ARG A 1 105 ? 7.996 -7.27 12.992 1 80.56 105 ARG A C 1
ATOM 837 O O . ARG A 1 105 ? 8.562 -7.359 11.898 1 80.56 105 ARG A O 1
ATOM 844 N N . VAL A 1 106 ? 8.383 -6.539 13.977 1 76.81 106 VAL A N 1
ATOM 845 C CA . VAL A 1 106 ? 9.5 -5.613 13.812 1 76.81 106 VAL A CA 1
ATOM 846 C C . VAL A 1 106 ? 10.742 -6.375 13.367 1 76.81 106 VAL A C 1
ATOM 848 O O . VAL A 1 106 ? 11.477 -5.922 12.484 1 76.81 106 VAL A O 1
ATOM 851 N N . GLY A 1 107 ? 10.906 -7.516 13.891 1 81.75 107 GLY A N 1
ATOM 852 C CA . GLY A 1 107 ? 12.055 -8.328 13.516 1 81.75 107 GLY A CA 1
ATOM 853 C C . GLY A 1 107 ? 11.992 -8.828 12.086 1 81.75 107 GLY A C 1
ATOM 854 O O . GLY A 1 107 ? 13 -8.789 11.367 1 81.75 107 GLY A O 1
ATOM 855 N N . GLU A 1 108 ? 10.852 -9.211 11.695 1 86.19 108 GLU A N 1
ATOM 856 C CA . GLU A 1 108 ? 10.664 -9.68 10.328 1 86.19 108 GLU A CA 1
ATOM 857 C C . GLU A 1 108 ? 10.859 -8.555 9.32 1 86.19 108 GLU A C 1
ATOM 859 O O . GLU A 1 108 ? 11.414 -8.773 8.234 1 86.19 108 GLU A O 1
ATOM 864 N N . PHE A 1 109 ? 10.414 -7.41 9.711 1 86.5 109 PHE A N 1
ATOM 865 C CA . PHE A 1 109 ? 10.57 -6.254 8.836 1 86.5 109 PHE A CA 1
ATOM 866 C C . PHE A 1 109 ? 12.039 -5.883 8.688 1 86.5 109 PHE A C 1
ATOM 868 O O . PHE A 1 109 ? 12.5 -5.582 7.582 1 86.5 109 PHE A O 1
ATOM 875 N N . ALA A 1 110 ? 12.727 -5.992 9.797 1 85.38 110 ALA A N 1
ATOM 876 C CA . ALA A 1 110 ? 14.164 -5.727 9.758 1 85.38 110 ALA A CA 1
ATOM 877 C C . ALA A 1 110 ? 14.875 -6.719 8.836 1 85.38 110 ALA A C 1
ATOM 879 O O . ALA A 1 110 ? 15.766 -6.336 8.07 1 85.38 110 ALA A O 1
ATOM 880 N N . GLU A 1 111 ? 14.461 -7.934 8.898 1 92.56 111 GLU A N 1
ATOM 881 C CA . GLU A 1 111 ? 15.031 -8.961 8.031 1 92.56 111 GLU A CA 1
ATOM 882 C C . GLU A 1 111 ? 14.734 -8.68 6.566 1 92.56 111 GLU A C 1
ATOM 884 O O . GLU A 1 111 ? 15.586 -8.891 5.699 1 92.56 111 GLU A O 1
ATOM 889 N N . LEU A 1 112 ? 13.586 -8.164 6.34 1 93.56 112 LEU A N 1
ATOM 890 C CA . LEU A 1 112 ? 13.203 -7.805 4.98 1 93.56 112 LEU A CA 1
ATOM 891 C C . LEU A 1 112 ? 14.094 -6.688 4.441 1 93.56 112 LEU A C 1
ATOM 893 O O . LEU A 1 112 ? 14.625 -6.789 3.332 1 93.56 112 LEU A O 1
ATOM 897 N N . LEU A 1 113 ? 14.242 -5.68 5.234 1 92.31 113 LEU A N 1
ATOM 898 C CA . LEU A 1 113 ? 15.055 -4.543 4.828 1 92.31 113 LEU A CA 1
ATOM 899 C C . LEU A 1 113 ? 16.5 -4.973 4.574 1 92.31 113 LEU A C 1
ATOM 901 O O . LEU A 1 113 ? 17.109 -4.555 3.59 1 92.31 113 LEU A O 1
ATOM 905 N N . GLU A 1 114 ? 16.953 -5.832 5.398 1 93.56 114 GLU A N 1
ATOM 906 C CA . GLU A 1 114 ? 18.297 -6.359 5.246 1 93.56 114 GLU A CA 1
ATOM 907 C C . GLU A 1 114 ? 18.438 -7.168 3.959 1 93.56 114 GLU A C 1
ATOM 909 O O . GLU A 1 114 ? 19.438 -7.066 3.256 1 93.56 114 GLU A O 1
ATOM 914 N N . LEU A 1 115 ? 17.469 -7.895 3.701 1 96.88 115 LEU A N 1
ATOM 915 C CA . LEU A 1 115 ? 17.469 -8.703 2.486 1 96.88 115 LEU A CA 1
ATOM 916 C C . LEU A 1 115 ? 17.531 -7.816 1.245 1 96.88 115 LEU A C 1
ATOM 918 O O . LEU A 1 115 ? 18.312 -8.078 0.328 1 96.88 115 LEU A O 1
ATOM 922 N N . ILE A 1 116 ? 16.781 -6.797 1.233 1 97.06 116 ILE A N 1
ATOM 923 C CA . ILE A 1 116 ? 16.734 -5.871 0.107 1 97.06 116 ILE A CA 1
ATOM 924 C C . ILE A 1 116 ? 18.094 -5.191 -0.058 1 97.06 116 ILE A C 1
ATOM 926 O O . ILE A 1 116 ? 18.609 -5.105 -1.169 1 97.06 116 ILE A O 1
ATOM 930 N N . GLN A 1 117 ? 18.641 -4.824 1.018 1 95.19 117 GLN A N 1
ATOM 931 C CA . GLN A 1 117 ? 19.922 -4.109 0.975 1 95.19 117 GLN A CA 1
ATOM 932 C C . GLN A 1 117 ? 21.047 -5.027 0.516 1 95.19 117 GLN A C 1
ATOM 934 O O . GLN A 1 117 ? 21.891 -4.629 -0.294 1 95.19 117 GLN A O 1
ATOM 939 N N . ALA A 1 118 ? 21.016 -6.176 1.026 1 97.06 118 ALA A N 1
ATOM 940 C CA . ALA A 1 118 ? 22.031 -7.145 0.607 1 97.06 118 ALA A CA 1
ATOM 941 C C . ALA A 1 118 ? 21.906 -7.461 -0.881 1 97.06 118 ALA A C 1
ATOM 943 O O . ALA A 1 118 ? 22.891 -7.48 -1.604 1 97.06 118 ALA A O 1
ATOM 944 N N . PHE A 1 119 ? 20.719 -7.668 -1.293 1 97.75 119 PHE A N 1
ATOM 945 C CA . PHE A 1 119 ? 20.453 -7.953 -2.695 1 97.75 119 PHE A CA 1
ATOM 946 C C . PHE A 1 119 ? 20.922 -6.805 -3.582 1 97.75 119 PHE A C 1
ATOM 948 O O . PHE A 1 119 ? 21.609 -7.027 -4.578 1 97.75 119 PHE A O 1
ATOM 955 N N . GLY A 1 120 ? 20.516 -5.609 -3.213 1 97.25 120 GLY A N 1
ATOM 956 C CA . GLY A 1 120 ? 20.906 -4.445 -3.992 1 97.25 120 GLY A CA 1
ATOM 957 C C . GLY A 1 120 ? 22.406 -4.219 -4.027 1 97.25 120 GLY A C 1
ATOM 958 O O . GLY A 1 120 ? 22.953 -3.904 -5.078 1 97.25 120 GLY A O 1
ATOM 959 N N . THR A 1 121 ? 23 -4.395 -2.895 1 96.12 121 THR A N 1
ATOM 960 C CA . THR A 1 121 ? 24.438 -4.207 -2.811 1 96.12 121 THR A CA 1
ATOM 961 C C . THR A 1 121 ? 25.172 -5.215 -3.693 1 96.12 121 THR A C 1
ATOM 963 O O . THR A 1 121 ? 26.109 -4.859 -4.406 1 96.12 121 THR A O 1
ATOM 966 N N . GLU A 1 122 ? 24.75 -6.379 -3.648 1 96.62 122 GLU A N 1
ATOM 967 C CA . GLU A 1 122 ? 25.359 -7.43 -4.473 1 96.62 122 GLU A CA 1
ATOM 968 C C . GLU A 1 122 ? 25.234 -7.098 -5.957 1 96.62 122 GLU A C 1
ATOM 970 O O . GLU A 1 122 ? 26.094 -7.48 -6.75 1 96.62 122 GLU A O 1
ATOM 975 N N . ARG A 1 123 ? 24.297 -6.348 -6.305 1 96.44 123 ARG A N 1
ATOM 976 C CA . ARG A 1 123 ? 24.031 -6.047 -7.711 1 96.44 123 ARG A CA 1
ATOM 977 C C . ARG A 1 123 ? 24.5 -4.633 -8.055 1 96.44 123 ARG A C 1
ATOM 979 O O . ARG A 1 123 ? 24.188 -4.121 -9.133 1 96.44 123 ARG A O 1
ATOM 986 N N . GLY A 1 124 ? 25.094 -3.982 -7.121 1 96.56 124 GLY A N 1
ATOM 987 C CA . GLY A 1 124 ? 25.703 -2.691 -7.379 1 96.56 124 GLY A CA 1
ATOM 988 C C . GLY A 1 124 ? 24.719 -1.542 -7.344 1 96.56 124 GLY A C 1
ATOM 989 O O . GLY A 1 124 ? 24.938 -0.51 -7.984 1 96.56 124 GLY A O 1
ATOM 990 N N . VAL A 1 125 ? 23.609 -1.694 -6.676 1 97.31 125 VAL A N 1
ATOM 991 C CA . VAL A 1 125 ? 22.609 -0.627 -6.574 1 97.31 125 VAL A CA 1
ATOM 992 C C . VAL A 1 125 ? 23.203 0.555 -5.809 1 97.31 125 VAL A C 1
ATOM 994 O O . VAL A 1 125 ? 23.812 0.375 -4.754 1 97.31 125 VAL A O 1
ATOM 997 N N . LYS A 1 126 ? 23.047 1.736 -6.438 1 96.25 126 LYS A N 1
ATOM 998 C CA . LYS A 1 126 ? 23.391 2.973 -5.746 1 96.25 126 LYS A CA 1
ATOM 999 C C . LYS A 1 126 ? 22.219 3.502 -4.934 1 96.25 126 LYS A C 1
ATOM 1001 O O . LYS A 1 126 ? 21.219 3.947 -5.5 1 96.25 126 LYS A O 1
ATOM 1006 N N . TRP A 1 127 ? 22.484 3.49 -3.654 1 94.06 127 TRP A N 1
ATOM 1007 C CA . TRP A 1 127 ? 21.391 3.844 -2.768 1 94.06 127 TRP A CA 1
ATOM 1008 C C . TRP A 1 127 ? 21.219 5.355 -2.676 1 94.06 127 TRP A C 1
ATOM 1010 O O . TRP A 1 127 ? 22.203 6.09 -2.578 1 94.06 127 TRP A O 1
ATOM 1020 N N . SER A 1 128 ? 20.016 5.73 -2.775 1 89.38 128 SER A N 1
ATOM 1021 C CA . SER A 1 128 ? 19.703 7.148 -2.621 1 89.38 128 SER A CA 1
ATOM 1022 C C . SER A 1 128 ? 19.922 7.605 -1.183 1 89.38 128 SER A C 1
ATOM 1024 O O . SER A 1 128 ? 20.031 6.781 -0.273 1 89.38 128 SER A O 1
ATOM 1026 N N . ASP A 1 129 ? 19.969 8.945 -0.957 1 75.62 129 ASP A N 1
ATOM 1027 C CA . ASP A 1 129 ? 20.172 9.523 0.368 1 75.62 129 ASP A CA 1
ATOM 1028 C C . ASP A 1 129 ? 19.078 9.086 1.337 1 75.62 129 ASP A C 1
ATOM 1030 O O . ASP A 1 129 ? 19.359 8.797 2.504 1 75.62 129 ASP A O 1
ATOM 1034 N N . GLU A 1 130 ? 17.953 9.055 0.816 1 69.12 130 GLU A N 1
ATOM 1035 C CA . GLU A 1 130 ? 16.828 8.617 1.653 1 69.12 130 GLU A CA 1
ATOM 1036 C C . GLU A 1 130 ? 17.016 7.176 2.115 1 69.12 130 GLU A C 1
ATOM 1038 O O . GLU A 1 130 ? 16.766 6.852 3.277 1 69.12 130 GLU A O 1
ATOM 1043 N N . ALA A 1 131 ? 17.5 6.391 1.247 1 73.06 131 ALA A N 1
ATOM 1044 C CA . ALA A 1 131 ? 17.766 4.992 1.578 1 73.06 131 ALA A CA 1
ATOM 1045 C C . ALA A 1 131 ? 18.953 4.875 2.523 1 73.06 131 ALA A C 1
ATOM 1047 O O . ALA A 1 131 ? 18.953 4.035 3.428 1 73.06 131 ALA A O 1
ATOM 1048 N N . ARG A 1 132 ? 19.891 5.734 2.303 1 68.12 132 ARG A N 1
ATOM 1049 C CA . ARG A 1 132 ? 21.109 5.715 3.105 1 68.12 132 ARG A CA 1
ATOM 1050 C C . ARG A 1 132 ? 20.844 6.207 4.523 1 68.12 132 ARG A C 1
ATOM 1052 O O . ARG A 1 132 ? 21.375 5.652 5.492 1 68.12 132 ARG A O 1
ATOM 1059 N N . LEU A 1 133 ? 20.125 7.305 4.535 1 59.66 133 LEU A N 1
ATOM 1060 C CA . LEU A 1 133 ? 19.812 7.883 5.836 1 59.66 133 LEU A CA 1
ATOM 1061 C C . LEU A 1 133 ? 19.094 6.871 6.723 1 59.66 133 LEU A C 1
ATOM 1063 O O . LEU A 1 133 ? 19.344 6.801 7.926 1 59.66 133 LEU A O 1
ATOM 1067 N N . ALA A 1 134 ? 18.328 6.133 6.094 1 56.62 134 ALA A N 1
ATOM 1068 C CA . ALA A 1 134 ? 17.594 5.125 6.848 1 56.62 134 ALA A CA 1
ATOM 1069 C C . ALA A 1 134 ? 18.516 3.98 7.273 1 56.62 134 ALA A C 1
ATOM 1071 O O . ALA A 1 134 ? 18.328 3.395 8.344 1 56.62 134 ALA A O 1
ATOM 1072 N N . LEU A 1 135 ? 19.516 3.742 6.473 1 53.88 135 LEU A N 1
ATOM 1073 C CA . LEU A 1 135 ? 20.531 2.734 6.773 1 53.88 135 LEU A CA 1
ATOM 1074 C C . LEU A 1 135 ? 21.391 3.16 7.961 1 53.88 135 LEU A C 1
ATOM 1076 O O . LEU A 1 135 ? 21.719 2.34 8.82 1 53.88 135 LEU A O 1
ATOM 1080 N N . GLU A 1 136 ? 21.75 4.324 7.941 1 48.47 136 GLU A N 1
ATOM 1081 C CA . GLU A 1 136 ? 22.594 4.855 9 1 48.47 136 GLU A CA 1
ATOM 1082 C C . GLU A 1 136 ? 21.844 4.957 10.32 1 48.47 136 GLU A C 1
ATOM 1084 O O . GLU A 1 136 ? 22.406 4.77 11.398 1 48.47 136 GLU A O 1
ATOM 1089 N N . TRP A 1 137 ? 20.656 5.324 10.219 1 43.16 137 TRP A N 1
ATOM 1090 C CA . TRP A 1 137 ? 19.953 5.484 11.492 1 43.16 137 TRP A CA 1
ATOM 1091 C C . TRP A 1 137 ? 19.953 4.18 12.281 1 43.16 137 TRP A C 1
ATOM 1093 O O . TRP A 1 137 ? 20.078 4.188 13.508 1 43.16 137 TRP A O 1
ATOM 1103 N N . LYS A 1 138 ? 19.75 2.988 11.695 1 44.34 138 LYS A N 1
ATOM 1104 C CA . LYS A 1 138 ? 19.953 1.763 12.453 1 44.34 138 LYS A CA 1
ATOM 1105 C C . LYS A 1 138 ? 21.344 1.755 13.094 1 44.34 138 LYS A C 1
ATOM 1107 O O . LYS A 1 138 ? 21.5 1.318 14.242 1 44.34 138 LYS A O 1
ATOM 1112 N N . ALA A 1 139 ? 22.375 2.031 12.328 1 40.5 139 ALA A N 1
ATOM 1113 C CA . ALA A 1 139 ? 23.688 2.02 12.961 1 40.5 139 ALA A CA 1
ATOM 1114 C C . ALA A 1 139 ? 23.719 2.914 14.195 1 40.5 139 ALA A C 1
ATOM 1116 O O . ALA A 1 139 ? 24.297 2.551 15.219 1 40.5 139 ALA A O 1
ATOM 1117 N N . ARG A 1 140 ? 23.234 3.994 14.039 1 35.88 140 ARG A N 1
ATOM 1118 C CA . ARG A 1 140 ? 23.406 4.902 15.172 1 35.88 140 ARG A CA 1
ATOM 1119 C C . ARG A 1 140 ? 22.406 4.594 16.281 1 35.88 140 ARG A C 1
ATOM 1121 O O . ARG A 1 140 ? 22.75 4.637 17.453 1 35.88 140 ARG A O 1
ATOM 1128 N N . TRP A 1 141 ? 21.062 4.41 16.062 1 37.78 141 TRP A N 1
ATOM 1129 C CA . TRP A 1 141 ? 20.078 4.316 17.125 1 37.78 141 TRP A CA 1
ATOM 1130 C C . TRP A 1 141 ? 19.578 2.883 17.297 1 37.78 141 TRP A C 1
ATOM 1132 O O . TRP A 1 141 ? 18.797 2.59 18.203 1 37.78 141 TRP A O 1
ATOM 1142 N N . GLY A 1 142 ? 19.562 2.08 16.422 1 37.44 142 GLY A N 1
ATOM 1143 C CA . GLY A 1 142 ? 19.156 0.687 16.547 1 37.44 142 GLY A CA 1
ATOM 1144 C C . GLY A 1 142 ? 19.812 -0.034 17.703 1 37.44 142 GLY A C 1
ATOM 1145 O O . GLY A 1 142 ? 19.328 -1.067 18.156 1 37.44 142 GLY A O 1
ATOM 1146 N N . ASP A 1 143 ? 21.094 0.151 18.031 1 34.41 143 ASP A N 1
ATOM 1147 C CA . ASP A 1 143 ? 21.797 -0.522 19.125 1 34.41 143 ASP A CA 1
ATOM 1148 C C . ASP A 1 143 ? 21.297 -0.05 20.484 1 34.41 143 ASP A C 1
ATOM 1150 O O . ASP A 1 143 ? 21.531 -0.707 21.5 1 34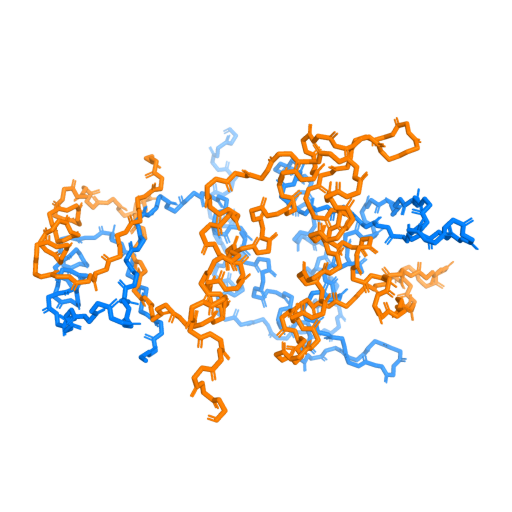.41 143 ASP A O 1
ATOM 1154 N N . ARG A 1 144 ? 20.812 1.128 20.688 1 31.97 144 ARG A N 1
ATOM 1155 C CA . ARG A 1 144 ? 20.625 1.515 22.078 1 31.97 144 ARG A CA 1
ATOM 1156 C C . ARG A 1 144 ? 19.344 0.903 22.656 1 31.97 144 ARG A C 1
ATOM 1158 O O . ARG A 1 144 ? 19.078 1.018 23.844 1 31.97 144 ARG A O 1
ATOM 1165 N N . ALA A 1 145 ? 18.328 0.592 21.906 1 32.25 145 ALA A N 1
ATOM 1166 C CA . ALA A 1 145 ? 17.172 0.076 22.641 1 32.25 145 ALA A CA 1
ATOM 11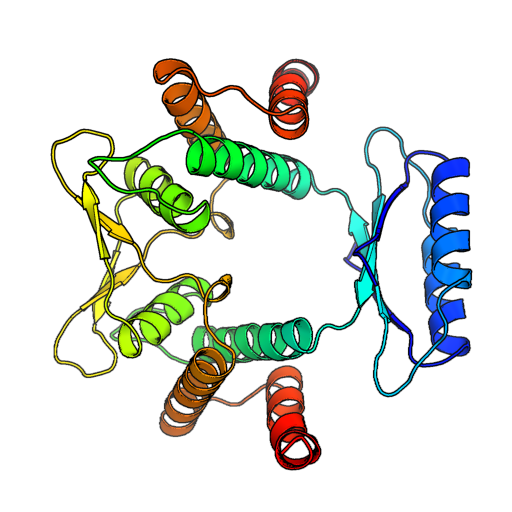67 C C . ALA A 1 145 ? 17.391 -1.381 23.047 1 32.25 145 ALA A C 1
ATOM 1169 O O . ALA A 1 145 ? 16.469 -2.037 23.531 1 32.25 145 ALA A O 1
ATOM 1170 N N . ALA A 1 146 ? 18.453 -2.031 22.922 1 28.7 146 ALA A N 1
ATOM 1171 C CA . ALA A 1 146 ? 18.547 -3.193 23.812 1 28.7 146 ALA A CA 1
ATOM 1172 C C . ALA A 1 146 ? 18.891 -2.773 25.234 1 28.7 146 ALA A C 1
ATOM 1174 O O . ALA A 1 146 ? 19.719 -1.879 25.438 1 28.7 146 ALA A O 1
ATOM 1175 N N . MET B 1 1 ? 0.825 9.695 19.594 1 57.97 1 MET B N 1
ATOM 1176 C CA . MET B 1 1 ? -0.311 10.555 19.266 1 57.97 1 MET B CA 1
ATOM 1177 C C . MET B 1 1 ? -1.122 9.969 18.109 1 57.97 1 MET B C 1
ATOM 1179 O O . MET B 1 1 ? -0.563 9.344 17.203 1 57.97 1 MET B O 1
ATOM 1183 N N . LYS B 1 2 ? -2.373 9.938 18.266 1 67.44 2 LYS B N 1
ATOM 1184 C CA . LYS B 1 2 ? -3.305 9.492 17.234 1 67.44 2 LYS B CA 1
ATOM 1185 C C . LYS B 1 2 ? -3.168 10.328 15.961 1 67.44 2 LYS B C 1
ATOM 1187 O O . LYS B 1 2 ? -2.852 11.516 16.031 1 67.44 2 LYS B O 1
ATOM 1192 N N . LYS B 1 3 ? -3.189 9.688 14.82 1 78.94 3 LYS B N 1
ATOM 1193 C CA . LYS B 1 3 ? -3.182 10.383 13.539 1 78.94 3 LYS B CA 1
ATOM 1194 C C . LYS B 1 3 ? -4.375 11.328 13.422 1 78.94 3 LYS B C 1
ATOM 1196 O O . LYS B 1 3 ? -5.504 10.953 13.734 1 78.94 3 LYS B O 1
ATOM 1201 N N . LEU B 1 4 ? -4.062 12.695 13.117 1 84 4 LEU B N 1
ATOM 1202 C CA . LEU B 1 4 ? -5.105 13.688 12.891 1 84 4 LEU B CA 1
ATOM 1203 C C . LEU B 1 4 ? -5.168 14.094 11.422 1 84 4 LEU B C 1
ATOM 1205 O O . LEU B 1 4 ? -4.133 14.352 10.805 1 84 4 LEU B O 1
ATOM 1209 N N . THR B 1 5 ? -6.375 14.055 10.859 1 86 5 THR B N 1
ATOM 1210 C CA . THR B 1 5 ? -6.555 14.461 9.469 1 86 5 THR B CA 1
ATOM 1211 C C . THR B 1 5 ? -7.609 15.555 9.359 1 86 5 THR B C 1
ATOM 1213 O O . THR B 1 5 ? -8.688 15.453 9.953 1 86 5 THR B O 1
ATOM 1216 N N . PHE B 1 6 ? -7.297 16.688 8.609 1 88.06 6 PHE B N 1
ATOM 1217 C CA . PHE B 1 6 ? -8.188 17.828 8.391 1 88.06 6 PHE B CA 1
ATOM 1218 C C . PHE B 1 6 ? -8.414 18.047 6.898 1 88.06 6 PHE B C 1
ATOM 1220 O O . PHE B 1 6 ? -7.461 18.188 6.133 1 88.06 6 PHE B O 1
ATOM 1227 N N . GLU B 1 7 ? -9.633 17.969 6.5 1 84.69 7 GLU B N 1
ATOM 1228 C CA . GLU B 1 7 ? -9.969 18.422 5.152 1 84.69 7 GLU B CA 1
ATOM 1229 C C . GLU B 1 7 ? -10.32 19.906 5.129 1 84.69 7 GLU B C 1
ATOM 1231 O O . GLU B 1 7 ? -11.336 20.312 5.688 1 84.69 7 GLU B O 1
ATOM 1236 N N . ILE B 1 8 ? -9.477 20.641 4.422 1 87.75 8 ILE B N 1
ATOM 1237 C CA . ILE B 1 8 ? -9.633 22.094 4.449 1 87.75 8 ILE B CA 1
ATOM 1238 C C . ILE B 1 8 ? -10.633 22.516 3.387 1 87.75 8 ILE B C 1
ATOM 1240 O O . ILE B 1 8 ? -10.266 22.734 2.229 1 87.75 8 ILE B O 1
ATOM 1244 N N . ARG B 1 9 ? -11.898 22.641 3.807 1 87.12 9 ARG B N 1
ATOM 1245 C CA . ARG B 1 9 ? -12.977 23.047 2.906 1 87.12 9 ARG B CA 1
ATOM 1246 C C . ARG B 1 9 ? -13.414 24.484 3.191 1 87.12 9 ARG B C 1
ATOM 1248 O O . ARG B 1 9 ? -14.078 25.109 2.361 1 87.12 9 ARG B O 1
ATOM 1255 N N . SER B 1 10 ? -13.141 25.031 4.359 1 90.19 10 SER B N 1
ATOM 1256 C CA . SER B 1 10 ? -13.516 26.359 4.836 1 90.19 10 SER B CA 1
ATOM 1257 C C . SER B 1 10 ? -12.422 26.969 5.703 1 90.19 10 SER B C 1
ATOM 1259 O O . SER B 1 10 ? -11.508 26.266 6.145 1 90.19 10 SER B O 1
ATOM 1261 N N . PRO B 1 11 ? -12.562 28.281 5.906 1 91.88 11 PRO B N 1
ATOM 1262 C CA . PRO B 1 11 ? -11.594 28.922 6.797 1 91.88 11 PRO B CA 1
ATOM 1263 C C . PRO B 1 11 ? -11.609 28.328 8.203 1 91.88 11 PRO B C 1
ATOM 1265 O O . PRO B 1 11 ? -10.57 28.266 8.867 1 91.88 11 PRO B O 1
ATOM 1268 N N . ALA B 1 12 ? -12.727 27.875 8.523 1 93.06 12 ALA B N 1
ATOM 1269 C CA . ALA B 1 12 ? -12.82 27.266 9.844 1 93.06 12 ALA B CA 1
ATOM 1270 C C . ALA B 1 12 ? -11.984 25.984 9.906 1 93.06 12 ALA B C 1
ATOM 1272 O O . ALA B 1 12 ? -11.289 25.734 10.898 1 93.06 12 ALA B O 1
ATOM 1273 N N . HIS B 1 13 ? -12.062 25.172 8.867 1 92.44 13 HIS B N 1
ATOM 1274 C CA . HIS B 1 13 ? -11.258 23.953 8.797 1 92.44 13 HIS B CA 1
ATOM 1275 C C . HIS B 1 13 ? -9.766 24.297 8.812 1 92.44 13 HIS B C 1
ATOM 1277 O O . HIS B 1 13 ? -8.977 23.578 9.43 1 92.44 13 HIS B O 1
ATOM 1283 N N . GLN B 1 14 ? -9.492 25.312 8.062 1 93.5 14 GLN B N 1
ATOM 1284 C CA . GLN B 1 14 ? -8.102 25.75 8 1 93.5 14 GLN B CA 1
ATOM 1285 C C . GLN B 1 14 ? -7.578 26.125 9.391 1 93.5 14 GLN B C 1
ATOM 1287 O O . GLN B 1 14 ? -6.48 25.703 9.773 1 93.5 14 GLN B O 1
ATOM 1292 N N . GLN B 1 15 ? -8.414 26.859 10.133 1 94.5 15 GLN B N 1
ATOM 1293 C CA . GLN B 1 15 ? -8.023 27.297 11.469 1 94.5 15 GLN B CA 1
ATOM 1294 C C . GLN B 1 15 ? -7.871 26.125 12.422 1 94.5 15 GLN B C 1
ATOM 1296 O O . GLN B 1 15 ? -6.984 26.109 13.273 1 94.5 15 GLN B O 1
ATOM 1301 N N . ASN B 1 16 ? -8.766 25.156 12.219 1 94.19 16 ASN B N 1
ATOM 1302 C CA . ASN B 1 16 ? -8.656 23.953 13.039 1 94.19 16 ASN B CA 1
ATOM 1303 C C . ASN B 1 16 ? -7.328 23.234 12.805 1 94.19 16 ASN B C 1
ATOM 1305 O O . ASN B 1 16 ? -6.691 22.781 13.758 1 94.19 16 ASN B O 1
ATOM 1309 N N . ALA B 1 17 ? -6.988 23.172 11.562 1 94.31 17 ALA B N 1
ATOM 1310 C CA . ALA B 1 17 ? -5.727 22.516 11.219 1 94.31 17 ALA B CA 1
ATOM 1311 C C . ALA B 1 17 ? -4.539 23.297 11.789 1 94.31 17 ALA B C 1
ATOM 1313 O O . ALA B 1 17 ? -3.604 22.703 12.328 1 94.31 17 ALA B O 1
ATOM 1314 N N . ILE B 1 18 ? -4.605 24.594 11.672 1 95.44 18 ILE B N 1
ATOM 1315 C CA . ILE B 1 18 ? -3.533 25.438 12.18 1 95.44 18 ILE B CA 1
ATOM 1316 C C . ILE B 1 18 ? -3.395 25.25 13.688 1 95.44 18 ILE B C 1
ATOM 1318 O O . ILE B 1 18 ? -2.285 25.078 14.195 1 95.44 18 ILE B O 1
ATOM 1322 N N . HIS B 1 19 ? -4.527 25.203 14.359 1 94.81 19 HIS B N 1
ATOM 1323 C CA . HIS B 1 19 ? -4.527 25.031 15.805 1 94.81 19 HIS B CA 1
ATOM 1324 C C . HIS B 1 19 ? -3.906 23.688 16.203 1 94.81 19 HIS B C 1
ATOM 1326 O O . HIS B 1 19 ? -3.145 23.625 17.172 1 94.81 19 HIS B O 1
ATOM 1332 N N . ALA B 1 20 ? -4.23 22.75 15.422 1 93.62 20 ALA B N 1
ATOM 1333 C CA . ALA B 1 20 ? -3.682 21.422 15.711 1 93.62 20 ALA B CA 1
ATOM 1334 C C . ALA B 1 20 ? -2.162 21.422 15.562 1 93.62 20 ALA B C 1
ATOM 1336 O O . ALA B 1 20 ? -1.454 20.812 16.375 1 93.62 20 ALA B O 1
ATOM 1337 N N . VAL B 1 21 ? -1.69 22.078 14.531 1 93.62 21 VAL B N 1
ATOM 1338 C CA . VAL B 1 21 ? -0.251 22.125 14.297 1 93.62 21 VAL B CA 1
ATOM 1339 C C . VAL B 1 21 ? 0.422 22.922 15.414 1 93.62 21 VAL B C 1
ATOM 1341 O O . VAL B 1 21 ? 1.513 22.562 15.867 1 93.62 21 VAL B O 1
ATOM 1344 N N . GLN B 1 22 ? -0.245 23.938 15.898 1 93.25 22 GLN B N 1
ATOM 1345 C CA . GLN B 1 22 ? 0.288 24.797 16.938 1 93.25 22 GLN B CA 1
ATOM 1346 C C . GLN B 1 22 ? 0.447 24.047 18.25 1 93.25 22 GLN B C 1
ATOM 1348 O O . GLN B 1 22 ? 1.309 24.375 19.078 1 93.25 22 GLN B O 1
ATOM 1353 N N . GLN B 1 23 ? -0.326 23 18.406 1 92.25 23 GLN B N 1
ATOM 1354 C CA . GLN B 1 23 ? -0.332 22.266 19.672 1 92.25 23 GLN B CA 1
ATOM 1355 C C . GLN B 1 23 ? 0.795 21.234 19.703 1 92.25 23 GLN B C 1
ATOM 1357 O O . GLN B 1 23 ? 1.059 20.625 20.75 1 92.25 23 GLN B O 1
ATOM 1362 N N . ILE B 1 24 ? 1.373 21.109 18.562 1 89.31 24 ILE B N 1
ATOM 1363 C CA . ILE B 1 24 ? 2.436 20.109 18.5 1 89.31 24 ILE B CA 1
ATOM 1364 C C . ILE B 1 24 ? 3.646 20.594 19.297 1 89.31 24 ILE B C 1
ATOM 1366 O O . ILE B 1 24 ? 4.051 21.766 19.172 1 89.31 24 ILE B O 1
ATOM 1370 N N . LEU B 1 25 ? 4.152 19.734 20.141 1 87.31 25 LEU B N 1
ATOM 1371 C CA . LEU B 1 25 ? 5.41 20.016 20.828 1 87.31 25 LEU B CA 1
ATOM 1372 C C . LEU B 1 25 ? 6.594 19.469 20.031 1 87.31 25 LEU B C 1
ATOM 1374 O O . LEU B 1 25 ? 6.801 18.25 19.984 1 87.31 25 LEU B O 1
ATOM 1378 N N . PRO B 1 26 ? 7.32 20.438 19.469 1 84.81 26 PRO B N 1
ATOM 1379 C CA . PRO B 1 26 ? 8.43 19.969 18.625 1 84.81 26 PRO B CA 1
ATOM 1380 C C . PRO B 1 26 ? 9.414 19.094 19.391 1 84.81 26 PRO B C 1
ATOM 1382 O O . PRO B 1 26 ? 9.734 19.391 20.547 1 84.81 26 PRO B O 1
ATOM 1385 N N . ASP B 1 27 ? 9.703 17.922 18.891 1 79.88 27 ASP B N 1
ATOM 1386 C CA . ASP B 1 27 ? 10.688 17 19.438 1 79.88 27 ASP B CA 1
ATOM 1387 C C . ASP B 1 27 ? 11.641 16.5 18.359 1 79.88 27 ASP B C 1
ATOM 1389 O O . ASP B 1 27 ? 11.219 15.859 17.391 1 79.88 27 ASP B O 1
ATOM 1393 N N . PRO B 1 28 ? 12.953 16.906 18.531 1 76.38 28 PRO B N 1
ATOM 1394 C CA . PRO B 1 28 ? 13.922 16.5 17.516 1 76.38 28 PRO B CA 1
ATOM 1395 C C . PRO B 1 28 ? 14.039 14.977 17.391 1 76.38 28 PRO B C 1
ATOM 1397 O O . PRO B 1 28 ? 14.391 14.461 16.328 1 76.38 28 PRO B O 1
ATOM 1400 N N . THR B 1 29 ? 13.812 14.273 18.484 1 72.31 29 THR B N 1
ATOM 1401 C CA . THR B 1 29 ? 14.039 12.828 18.5 1 72.31 29 THR B CA 1
ATOM 1402 C C . THR B 1 29 ? 12.789 12.086 18.031 1 72.31 29 THR B C 1
ATOM 1404 O O . THR B 1 29 ? 12.883 10.945 17.562 1 72.31 29 THR B O 1
ATOM 1407 N N . LYS B 1 30 ? 11.625 12.719 18.234 1 74.38 30 LYS B N 1
ATOM 1408 C CA . LYS B 1 30 ? 10.359 12.125 17.812 1 74.38 30 LYS B CA 1
ATOM 1409 C C . LYS B 1 30 ? 9.508 13.125 17.047 1 74.38 30 LYS B C 1
ATOM 1411 O O . LYS B 1 30 ? 8.484 13.594 17.547 1 74.38 30 LYS B O 1
ATOM 1416 N N . PRO B 1 31 ? 9.945 13.328 15.852 1 77.88 31 PRO B N 1
ATOM 1417 C CA . PRO B 1 31 ? 9.266 14.414 15.141 1 77.88 31 PRO B CA 1
ATOM 1418 C C . PRO B 1 31 ? 7.844 14.039 14.727 1 77.88 31 PRO B C 1
ATOM 1420 O O . PRO B 1 31 ? 7.562 12.875 14.445 1 77.88 31 PRO B O 1
ATOM 1423 N N . ILE B 1 32 ? 6.984 15.008 14.82 1 80.5 32 ILE B N 1
ATOM 1424 C CA . ILE B 1 32 ? 5.633 14.93 14.273 1 80.5 32 ILE B CA 1
ATOM 1425 C C . ILE B 1 32 ? 5.637 15.398 12.82 1 80.5 32 ILE B C 1
ATOM 1427 O O . ILE B 1 32 ? 6.297 16.375 12.477 1 80.5 32 ILE B O 1
ATOM 1431 N N . VAL B 1 33 ? 5.027 14.602 11.961 1 83.44 33 VAL B N 1
ATOM 1432 C CA . VAL B 1 33 ? 5.016 14.898 10.531 1 83.44 33 VAL B CA 1
ATOM 1433 C C . VAL B 1 33 ? 3.676 15.516 10.141 1 83.44 33 VAL B C 1
ATOM 1435 O O . VAL B 1 33 ? 2.617 15.023 10.531 1 83.44 33 VAL B O 1
ATOM 1438 N N . VAL B 1 34 ? 3.744 16.641 9.453 1 86.62 34 VAL B N 1
ATOM 1439 C CA . VAL B 1 34 ? 2.576 17.297 8.875 1 86.62 34 VAL B CA 1
ATOM 1440 C C . VAL B 1 34 ? 2.623 17.188 7.355 1 86.62 34 VAL B C 1
ATOM 1442 O O . VAL B 1 34 ? 3.596 17.625 6.727 1 86.62 34 VAL B O 1
ATOM 1445 N N . THR B 1 35 ? 1.587 16.641 6.723 1 83.75 35 THR B N 1
ATOM 1446 C CA . THR B 1 35 ? 1.505 16.484 5.277 1 83.75 35 THR B CA 1
ATOM 1447 C C . THR B 1 35 ? 0.317 17.266 4.715 1 83.75 35 THR B C 1
ATOM 1449 O O . THR B 1 35 ? -0.772 17.234 5.289 1 83.75 35 THR B O 1
ATOM 1452 N N . ILE B 1 36 ? 0.572 18.016 3.627 1 84.44 36 ILE B N 1
ATOM 1453 C CA . ILE B 1 36 ? -0.45 18.781 2.92 1 84.44 36 ILE B CA 1
ATOM 1454 C C . ILE B 1 36 ? -0.554 18.297 1.478 1 84.44 36 ILE B C 1
ATOM 1456 O O . ILE B 1 36 ? 0.434 18.297 0.74 1 84.44 36 ILE B O 1
ATOM 1460 N N . GLN B 1 37 ? -1.706 17.797 1.132 1 79.56 37 GLN B N 1
ATOM 1461 C CA . GLN B 1 37 ? -1.854 17.297 -0.228 1 79.56 37 GLN B CA 1
ATOM 1462 C C . GLN B 1 37 ? -3.275 17.5 -0.742 1 79.56 37 GLN B C 1
ATOM 1464 O O . GLN B 1 37 ? -4.203 17.688 0.045 1 79.56 37 GLN B O 1
ATOM 1469 N N . GLU B 1 38 ? -3.346 17.75 -2.119 1 71.69 38 GLU B N 1
ATOM 1470 C CA . GLU B 1 38 ? -4.672 17.844 -2.729 1 71.69 38 GLU B CA 1
ATOM 1471 C C . GLU B 1 38 ? -5.41 16.516 -2.637 1 71.69 38 GLU B C 1
ATOM 1473 O O . GLU B 1 38 ? -4.793 15.445 -2.686 1 71.69 38 GLU B O 1
ATOM 1478 N N . ARG B 1 39 ? -6.68 16.75 -2.18 1 60.31 39 ARG B N 1
ATOM 1479 C CA . ARG B 1 39 ? -7.477 15.531 -2.291 1 60.31 39 ARG B CA 1
ATOM 1480 C C . ARG B 1 39 ? -7.52 15.039 -3.732 1 60.31 39 ARG B C 1
ATOM 1482 O O . ARG B 1 39 ? -7.891 15.789 -4.641 1 60.31 39 ARG B O 1
ATOM 1489 N N . ASN B 1 40 ? -6.496 14.562 -4.195 1 52.19 40 ASN B N 1
ATOM 1490 C CA . ASN B 1 40 ? -6.645 14.086 -5.566 1 52.19 40 ASN B CA 1
ATOM 1491 C C . ASN B 1 40 ? -7.676 12.961 -5.66 1 52.19 40 ASN B C 1
ATOM 1493 O O . ASN B 1 40 ? -7.914 12.25 -4.684 1 52.19 40 ASN B O 1
ATOM 1497 N N . ARG B 1 41 ? -8.727 13.328 -6.535 1 52.16 41 ARG B N 1
ATOM 1498 C CA . ARG B 1 41 ? -9.703 12.305 -6.902 1 52.16 41 ARG B CA 1
ATOM 1499 C C . ARG B 1 41 ? -9.172 10.906 -6.617 1 52.16 41 ARG B C 1
ATOM 1501 O O . ARG B 1 41 ? -9.906 10.031 -6.168 1 52.16 41 ARG B O 1
ATOM 1508 N N . SER B 1 42 ? -7.844 10.891 -6.82 1 58.38 42 SER B N 1
ATOM 1509 C CA . SER B 1 42 ? -7.211 9.594 -6.648 1 58.38 42 SER B CA 1
ATOM 1510 C C . SER B 1 42 ? -7.164 9.188 -5.18 1 58.38 42 SER B C 1
ATOM 1512 O O . SER B 1 42 ? -7.297 8.008 -4.848 1 58.38 42 SER B O 1
ATOM 1514 N N . LEU B 1 43 ? -7.387 10.227 -4.418 1 63.53 43 LEU B N 1
ATOM 1515 C CA . LEU B 1 43 ? -7.32 9.93 -2.99 1 63.53 43 LEU B CA 1
ATOM 1516 C C . LEU B 1 43 ? -8.664 9.422 -2.479 1 63.53 43 LEU B C 1
ATOM 1518 O O . LEU B 1 43 ? -8.719 8.492 -1.668 1 63.53 43 LEU B O 1
ATOM 1522 N N . ASP B 1 44 ? -9.688 10.055 -3.033 1 67.38 44 ASP B N 1
ATOM 1523 C CA . ASP B 1 44 ? -11.023 9.633 -2.617 1 67.38 44 ASP B CA 1
ATOM 1524 C C . ASP B 1 44 ? -11.312 8.203 -3.066 1 67.38 44 ASP B C 1
ATOM 1526 O O . ASP B 1 44 ? -11.836 7.402 -2.293 1 67.38 44 ASP B O 1
ATOM 1530 N N . GLN B 1 45 ? -10.977 7.949 -4.277 1 74.75 45 GLN B N 1
ATOM 1531 C CA . GLN B 1 45 ? -11.188 6.594 -4.777 1 74.75 45 GLN B CA 1
ATOM 1532 C C . GLN B 1 45 ? -10.367 5.582 -3.979 1 74.75 45 GLN B C 1
ATOM 1534 O O . GLN B 1 45 ? -10.836 4.473 -3.713 1 74.75 45 GLN B O 1
ATOM 1539 N N . ASN B 1 46 ? -9.234 6.039 -3.631 1 77.88 46 ASN B N 1
ATOM 1540 C CA . ASN B 1 46 ? -8.391 5.145 -2.84 1 77.88 46 ASN B CA 1
ATOM 1541 C C . ASN B 1 46 ? -8.977 4.906 -1.452 1 77.88 46 ASN B C 1
ATOM 1543 O O . ASN B 1 46 ? -8.977 3.775 -0.959 1 77.88 46 ASN B O 1
ATOM 1547 N N . ARG B 1 47 ? -9.43 5.945 -0.914 1 79.12 47 ARG B N 1
ATOM 1548 C CA . ARG B 1 47 ? -10.055 5.801 0.396 1 79.12 47 ARG B CA 1
ATOM 1549 C C . ARG B 1 47 ? -11.266 4.867 0.329 1 79.12 47 ARG B C 1
ATOM 1551 O O . ARG B 1 47 ? -11.461 4.039 1.22 1 79.12 47 ARG B O 1
ATOM 1558 N N . LYS B 1 48 ? -11.984 5.043 -0.671 1 84.75 48 LYS B N 1
ATOM 1559 C CA . LYS B 1 48 ? -13.148 4.18 -0.872 1 84.75 48 LYS B CA 1
ATOM 1560 C C . LYS B 1 48 ? -12.727 2.727 -1.054 1 84.75 48 LYS B C 1
ATOM 1562 O O . LYS B 1 48 ? -13.344 1.818 -0.496 1 84.75 48 LYS B O 1
ATOM 1567 N N . LEU B 1 49 ? -11.719 2.547 -1.773 1 89.81 49 LEU B N 1
ATOM 1568 C CA . LEU B 1 49 ? -11.211 1.197 -1.998 1 89.81 49 LEU B CA 1
ATOM 1569 C C . LEU B 1 49 ? -10.898 0.508 -0.675 1 89.81 49 LEU B C 1
ATOM 1571 O O . LEU B 1 49 ? -11.406 -0.581 -0.4 1 89.81 49 LEU B O 1
ATOM 1575 N N . TRP B 1 50 ? -10.211 1.22 0.171 1 90.5 50 TRP B N 1
ATOM 1576 C CA . TRP B 1 50 ? -9.742 0.598 1.403 1 90.5 50 TRP B CA 1
ATOM 1577 C C . TRP B 1 50 ? -10.875 0.448 2.408 1 90.5 50 TRP B C 1
ATOM 1579 O O . TRP B 1 50 ? -10.906 -0.512 3.182 1 90.5 50 TRP B O 1
ATOM 1589 N N . ALA B 1 51 ? -11.82 1.346 2.314 1 91.19 51 ALA B N 1
ATOM 1590 C CA . ALA B 1 51 ? -13 1.198 3.158 1 91.19 51 ALA B CA 1
ATOM 1591 C C . ALA B 1 51 ? -13.789 -0.054 2.785 1 91.19 51 ALA B C 1
ATOM 1593 O O . ALA B 1 51 ? -14.18 -0.833 3.658 1 91.19 51 ALA B O 1
ATOM 1594 N N . CYS B 1 52 ? -13.961 -0.251 1.498 1 95.12 52 CYS B N 1
ATOM 1595 C CA . CYS B 1 52 ? -14.703 -1.411 1.018 1 95.12 52 CYS B CA 1
ATOM 1596 C C . CYS B 1 52 ? -13.961 -2.703 1.331 1 95.12 52 CYS B C 1
ATOM 1598 O O . CYS B 1 52 ? -14.562 -3.676 1.792 1 95.12 52 CYS B O 1
ATOM 1600 N N . LEU B 1 53 ? -12.688 -2.65 1.142 1 95.75 53 LEU B N 1
ATOM 1601 C CA . LEU B 1 53 ? -11.891 -3.834 1.431 1 95.75 53 LEU B CA 1
ATOM 1602 C C . LEU B 1 53 ? -11.938 -4.172 2.916 1 95.75 53 LEU B C 1
ATOM 1604 O O . LEU B 1 53 ? -11.984 -5.348 3.289 1 95.75 53 LEU B O 1
ATOM 1608 N N . GLY B 1 54 ? -11.898 -3.109 3.695 1 95.31 54 GLY B N 1
ATOM 1609 C CA . GLY B 1 54 ? -12.016 -3.316 5.129 1 95.31 54 GLY B CA 1
ATOM 1610 C C . GLY B 1 54 ? -13.328 -3.955 5.539 1 95.31 54 GLY B C 1
ATOM 1611 O O . GLY B 1 54 ? -13.344 -4.883 6.352 1 95.31 54 GLY B O 1
ATOM 1612 N N . ASP B 1 55 ? -14.359 -3.453 4.969 1 96.88 55 ASP B N 1
ATOM 1613 C CA . ASP B 1 55 ? -15.68 -4.008 5.266 1 96.88 55 ASP B CA 1
ATOM 1614 C C . ASP B 1 55 ? -15.773 -5.469 4.836 1 96.88 55 ASP B C 1
ATOM 1616 O O . ASP B 1 55 ? -16.297 -6.309 5.578 1 96.88 55 ASP B O 1
ATOM 1620 N N . VAL B 1 56 ? -15.234 -5.789 3.686 1 97.62 56 VAL B N 1
ATOM 1621 C CA . VAL B 1 56 ? -15.242 -7.164 3.195 1 97.62 56 VAL B CA 1
ATOM 1622 C C . VAL B 1 56 ? -14.406 -8.047 4.117 1 97.62 56 VAL B C 1
ATOM 1624 O O . VAL B 1 56 ? -14.828 -9.141 4.492 1 97.62 56 VAL B O 1
ATOM 1627 N N . SER B 1 57 ? -13.289 -7.559 4.527 1 97.5 57 SER B N 1
ATOM 1628 C CA . SER B 1 57 ? -12.367 -8.32 5.363 1 97.5 57 SER B CA 1
ATOM 1629 C C . SER B 1 57 ? -12.992 -8.672 6.707 1 97.5 57 SER B C 1
ATOM 1631 O O . SER B 1 57 ? -12.781 -9.766 7.234 1 97.5 57 SER B O 1
ATOM 1633 N N . ARG B 1 58 ? -13.859 -7.879 7.199 1 97.31 58 ARG B N 1
ATOM 1634 C CA . ARG B 1 58 ? -14.43 -8.07 8.531 1 97.31 58 ARG B CA 1
ATOM 1635 C C . ARG B 1 58 ? -15.68 -8.945 8.469 1 97.31 58 ARG B C 1
ATOM 1637 O O . ARG B 1 58 ? -16.109 -9.484 9.484 1 97.31 58 ARG B O 1
ATOM 1644 N N . GLN B 1 59 ? -16.219 -9.016 7.293 1 98.19 59 GLN B N 1
ATOM 1645 C CA . GLN B 1 59 ? -17.562 -9.586 7.285 1 98.19 59 GLN B CA 1
ATOM 1646 C C . GLN B 1 59 ? -17.60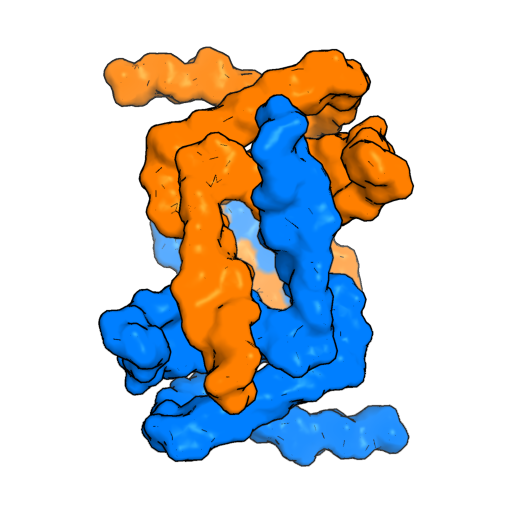9 -10.844 6.422 1 98.19 59 GLN B C 1
ATOM 1648 O O . GLN B 1 59 ? -18.594 -11.594 6.473 1 98.19 59 GLN B O 1
ATOM 1653 N N . VAL B 1 60 ? -16.609 -11.094 5.594 1 98.12 60 VAL B N 1
ATOM 1654 C CA . VAL B 1 60 ? -16.703 -12.211 4.664 1 98.12 60 VAL B CA 1
ATOM 1655 C C . VAL B 1 60 ? -15.641 -13.258 4.996 1 98.12 60 VAL B C 1
ATOM 1657 O O . VAL B 1 60 ? -14.445 -12.953 4.992 1 98.12 60 VAL B O 1
ATOM 1660 N N . GLU B 1 61 ? -16.094 -14.422 5.316 1 97.62 61 GLU B N 1
ATOM 1661 C CA . GLU B 1 61 ? -15.219 -15.586 5.41 1 97.62 61 GLU B CA 1
ATOM 1662 C C . GLU B 1 61 ? -15.055 -16.266 4.055 1 97.62 61 GLU B C 1
ATOM 1664 O O . GLU B 1 61 ? -16.047 -16.656 3.428 1 97.62 61 GLU B O 1
ATOM 1669 N N . TRP B 1 62 ? -13.812 -16.375 3.564 1 97.31 62 TRP B N 1
ATOM 1670 C CA . TRP B 1 62 ? -13.555 -16.906 2.232 1 97.31 62 TRP B CA 1
ATOM 1671 C C . TRP B 1 62 ? -13.008 -18.328 2.314 1 97.31 62 TRP B C 1
ATOM 1673 O O . TRP B 1 62 ? -11.812 -18.531 2.539 1 97.31 62 TRP B O 1
ATOM 1683 N N . HIS B 1 63 ? -13.945 -19.297 2.117 1 96.56 63 HIS B N 1
ATOM 1684 C CA . HIS B 1 63 ? -13.602 -20.719 2.152 1 96.56 63 HIS B CA 1
ATOM 1685 C C . HIS B 1 63 ? -12.875 -21.078 3.441 1 96.56 63 HIS B C 1
ATOM 1687 O O . HIS B 1 63 ? -11.82 -21.719 3.406 1 96.56 63 HIS B O 1
ATOM 1693 N N . GLY B 1 64 ? -13.344 -20.594 4.504 1 95.31 64 GLY B N 1
ATOM 1694 C CA . GLY B 1 64 ? -12.867 -20.984 5.82 1 95.31 64 GLY B CA 1
ATOM 1695 C C . GLY B 1 64 ? -11.773 -20.062 6.348 1 95.31 64 GLY B C 1
ATOM 1696 O O . GLY B 1 64 ? -11.266 -20.281 7.449 1 95.31 64 GLY B O 1
ATOM 1697 N N . ARG B 1 65 ? -11.492 -19.031 5.625 1 95.19 65 ARG B N 1
ATOM 1698 C CA . ARG B 1 65 ? -10.422 -18.125 6.043 1 95.19 65 ARG B CA 1
ATOM 1699 C C . ARG B 1 65 ? -10.898 -16.672 6.062 1 95.19 65 ARG B C 1
ATOM 1701 O O . ARG B 1 65 ? -11.695 -16.266 5.215 1 95.19 65 ARG B O 1
ATOM 1708 N N . TRP B 1 66 ? -10.367 -16.016 7.059 1 96.25 66 TRP B N 1
ATOM 1709 C CA . TRP B 1 66 ? -10.586 -14.57 7.102 1 96.25 66 TRP B CA 1
ATOM 1710 C C . TRP B 1 66 ? -9.383 -13.82 6.539 1 96.25 66 TRP B C 1
ATOM 1712 O O . TRP B 1 66 ? -8.273 -13.93 7.066 1 96.25 66 TRP B O 1
ATOM 1722 N N . LEU B 1 67 ? -9.648 -13.195 5.465 1 95.12 67 LEU B N 1
ATOM 1723 C CA . LEU B 1 67 ? -8.562 -12.484 4.793 1 95.12 67 LEU B CA 1
ATOM 1724 C C . LEU B 1 67 ? -8.523 -11.023 5.227 1 95.12 67 LEU B C 1
ATOM 1726 O O . LEU B 1 67 ? -9.57 -10.406 5.461 1 95.12 67 LEU B O 1
ATOM 1730 N N . ASP B 1 68 ? -7.316 -10.531 5.305 1 93 68 ASP B N 1
ATOM 1731 C CA . ASP B 1 68 ? -7.207 -9.102 5.57 1 93 68 ASP B CA 1
ATOM 1732 C C . ASP B 1 68 ? -7.477 -8.281 4.309 1 93 68 ASP B C 1
ATOM 1734 O O . ASP B 1 68 ? -7.633 -8.844 3.223 1 93 68 ASP B O 1
ATOM 1738 N N . ALA B 1 69 ? -7.523 -6.961 4.43 1 93.25 69 ALA B N 1
ATOM 1739 C CA . ALA B 1 69 ? -7.887 -6.062 3.338 1 93.25 69 ALA B CA 1
ATOM 1740 C C . ALA B 1 69 ? -6.891 -6.16 2.188 1 93.25 69 ALA B C 1
ATOM 1742 O O . ALA B 1 69 ? -7.277 -6.141 1.018 1 93.25 69 ALA B O 1
ATOM 1743 N N . GLU B 1 70 ? -5.613 -6.312 2.521 1 89.5 70 GLU B N 1
ATOM 1744 C CA . GLU B 1 70 ? -4.59 -6.422 1.485 1 89.5 70 GLU B CA 1
ATOM 1745 C C . GLU B 1 70 ? -4.75 -7.715 0.687 1 89.5 70 GLU B C 1
ATOM 1747 O O . GLU B 1 70 ? -4.613 -7.711 -0.539 1 89.5 70 GLU B O 1
ATOM 1752 N N . SER B 1 71 ? -5.055 -8.758 1.373 1 92.88 71 SER B N 1
ATOM 1753 C CA . SER B 1 71 ? -5.289 -10.031 0.704 1 92.88 71 SER B CA 1
ATOM 1754 C C . SER B 1 71 ? -6.52 -9.969 -0.194 1 92.88 71 SER B C 1
ATOM 1756 O O . SER B 1 71 ? -6.496 -10.469 -1.32 1 92.88 71 SER B O 1
ATOM 1758 N N . TRP B 1 72 ? -7.5 -9.32 0.311 1 96.06 72 TRP B N 1
ATOM 1759 C CA . TRP B 1 72 ? -8.695 -9.141 -0.507 1 96.06 72 TRP B CA 1
ATOM 1760 C C . TRP B 1 72 ? -8.391 -8.305 -1.743 1 96.06 72 TRP B C 1
ATOM 1762 O O . TRP B 1 72 ? -8.914 -8.57 -2.828 1 96.06 72 TRP B O 1
ATOM 1772 N N . LYS B 1 73 ? -7.609 -7.309 -1.555 1 93.38 73 LYS B N 1
ATOM 1773 C CA . LYS B 1 73 ? -7.207 -6.516 -2.715 1 93.38 73 LYS B CA 1
ATOM 1774 C C . LYS B 1 73 ? -6.562 -7.395 -3.783 1 93.38 73 LYS B C 1
ATOM 1776 O O . LYS B 1 73 ? -6.871 -7.266 -4.969 1 93.38 73 LYS B O 1
ATOM 1781 N N . CYS B 1 74 ? -5.77 -8.281 -3.332 1 93.44 74 CYS B N 1
ATOM 1782 C CA . CYS B 1 74 ? -5.102 -9.188 -4.254 1 93.44 74 CYS B CA 1
ATOM 1783 C C . CYS B 1 74 ? -6.109 -10.078 -4.969 1 93.44 74 CYS B C 1
ATOM 1785 O O . CYS B 1 74 ? -6.031 -10.258 -6.184 1 93.44 74 CYS B O 1
ATOM 1787 N N . VAL B 1 75 ? -7.055 -10.57 -4.266 1 96.19 75 VAL B N 1
ATOM 1788 C CA . VAL B 1 75 ? -8.062 -11.461 -4.828 1 96.19 75 VAL B CA 1
ATOM 1789 C C . VAL B 1 75 ? -8.867 -10.727 -5.898 1 96.19 75 VAL B C 1
ATOM 1791 O O . VAL B 1 75 ? -9.062 -11.242 -7 1 96.19 75 VAL B O 1
ATOM 1794 N N . PHE B 1 76 ? -9.273 -9.5 -5.598 1 97 76 PHE B N 1
ATOM 1795 C CA . PHE B 1 76 ? -10.117 -8.758 -6.52 1 97 76 PHE B CA 1
ATOM 1796 C C . PHE B 1 76 ? -9.32 -8.289 -7.73 1 97 76 PHE B C 1
ATOM 1798 O O . PHE B 1 76 ? -9.82 -8.305 -8.859 1 97 76 PHE B O 1
ATOM 1805 N N . THR B 1 77 ? -8.078 -7.855 -7.453 1 94.81 77 THR B N 1
ATOM 1806 C CA . THR B 1 77 ? -7.262 -7.406 -8.57 1 94.81 77 THR B CA 1
ATOM 1807 C C . THR B 1 77 ? -6.949 -8.57 -9.516 1 94.81 77 THR B C 1
ATOM 1809 O O . THR B 1 77 ? -6.922 -8.398 -10.734 1 94.81 77 THR B O 1
ATOM 1812 N N . ALA B 1 78 ? -6.809 -9.727 -8.961 1 95.06 78 ALA B N 1
ATOM 1813 C CA . ALA B 1 78 ? -6.523 -10.906 -9.766 1 95.06 78 ALA B CA 1
ATOM 1814 C C . ALA B 1 78 ? -7.719 -11.281 -10.641 1 95.06 78 ALA B C 1
ATOM 1816 O O . ALA B 1 78 ? -7.555 -11.898 -11.695 1 95.06 78 ALA B O 1
ATOM 1817 N N . ALA B 1 79 ? -8.883 -10.906 -10.18 1 95.5 79 ALA B N 1
ATOM 1818 C CA . ALA B 1 79 ? -10.086 -11.195 -10.961 1 95.5 79 ALA B CA 1
ATOM 1819 C C . ALA B 1 79 ? -10.156 -10.312 -12.203 1 95.5 79 ALA B C 1
ATOM 1821 O O . ALA B 1 79 ? -10.781 -10.68 -13.203 1 95.5 79 ALA B O 1
ATOM 1822 N N . LEU B 1 80 ? -9.523 -9.141 -12.117 1 93.06 80 LEU B N 1
ATOM 1823 C CA . LEU B 1 80 ? -9.57 -8.195 -13.234 1 93.06 80 LEU B CA 1
ATOM 1824 C C . LEU B 1 80 ? -8.367 -8.391 -14.148 1 93.06 80 LEU B C 1
ATOM 1826 O O . LEU B 1 80 ? -8.477 -8.227 -15.367 1 93.06 80 LEU B O 1
ATOM 1830 N N . LYS B 1 81 ? -7.234 -8.664 -13.516 1 90.44 81 LYS B N 1
ATOM 1831 C CA . LYS B 1 81 ? -5.988 -8.828 -14.258 1 90.44 81 LYS B CA 1
ATOM 1832 C C . LYS B 1 81 ? -5.203 -10.031 -13.742 1 90.44 81 LYS B C 1
ATOM 1834 O O . LYS B 1 81 ? -4.945 -10.148 -12.547 1 90.44 81 LYS B O 1
ATOM 1839 N N . GLN B 1 82 ? -4.836 -10.789 -14.703 1 87.94 82 GLN B N 1
ATOM 1840 C CA . GLN B 1 82 ? -4.078 -11.977 -14.336 1 87.94 82 GLN B CA 1
ATOM 1841 C C . GLN B 1 82 ? -2.779 -11.609 -13.625 1 87.94 82 GLN B C 1
ATOM 1843 O O . GLN B 1 82 ? -2.131 -10.625 -13.984 1 87.94 82 GLN B O 1
ATOM 1848 N N . GLN B 1 83 ? -2.447 -12.445 -12.695 1 92.75 83 GLN B N 1
ATOM 1849 C CA . GLN B 1 83 ? -1.181 -12.258 -12 1 92.75 83 GLN B CA 1
ATOM 1850 C C . GLN B 1 83 ? -0.001 -12.648 -12.883 1 92.75 83 GLN B C 1
ATOM 1852 O O . GLN B 1 83 ? -0.168 -13.383 -13.859 1 92.75 83 GLN B O 1
ATOM 1857 N N . ASP B 1 84 ? 1.094 -12.07 -12.516 1 92.75 84 ASP B N 1
ATOM 1858 C CA . ASP B 1 84 ? 2.33 -12.359 -13.234 1 92.75 84 ASP B CA 1
ATOM 1859 C C . ASP B 1 84 ? 3.273 -13.211 -12.383 1 92.75 84 ASP B C 1
ATOM 1861 O O . ASP B 1 84 ? 3.061 -13.367 -11.18 1 92.75 84 ASP B O 1
ATOM 1865 N N . VAL B 1 85 ? 4.23 -13.828 -13.086 1 94.69 85 VAL B N 1
ATOM 1866 C CA . VAL B 1 85 ? 5.172 -14.711 -12.398 1 94.69 85 VAL B CA 1
ATOM 1867 C C . VAL B 1 85 ? 6.602 -14.32 -12.758 1 94.69 85 VAL B C 1
ATOM 1869 O O . VAL B 1 85 ? 6.898 -14.016 -13.914 1 94.69 85 VAL B O 1
ATOM 1872 N N . VAL B 1 86 ? 7.453 -14.219 -11.797 1 96.5 86 VAL B N 1
ATOM 1873 C CA . VAL B 1 86 ? 8.867 -13.938 -12.023 1 96.5 86 VAL B CA 1
ATOM 1874 C C . VAL B 1 86 ? 9.727 -14.93 -11.25 1 96.5 86 VAL B C 1
ATOM 1876 O O . VAL B 1 86 ? 9.266 -15.523 -10.266 1 96.5 86 VAL B O 1
ATOM 1879 N N . PRO B 1 87 ? 10.922 -15.094 -11.68 1 97.12 87 PRO B N 1
ATOM 1880 C CA . PRO B 1 87 ? 11.797 -15.969 -10.898 1 97.12 87 PRO B CA 1
ATOM 1881 C C . PRO B 1 87 ? 12.008 -15.461 -9.469 1 97.12 87 PRO B C 1
ATOM 1883 O O . PRO B 1 87 ? 12.078 -14.25 -9.25 1 97.12 87 PRO B O 1
ATOM 1886 N N . ASN B 1 88 ? 12.109 -16.453 -8.578 1 97.12 88 ASN B N 1
ATOM 1887 C CA . ASN B 1 88 ? 12.398 -16.031 -7.207 1 97.12 88 ASN B CA 1
ATOM 1888 C C . ASN B 1 88 ? 13.867 -15.68 -7.02 1 97.12 88 ASN B C 1
ATOM 1890 O O . ASN B 1 88 ? 14.664 -15.812 -7.953 1 97.12 88 ASN B O 1
ATOM 1894 N N . LEU B 1 89 ? 14.219 -15.141 -5.879 1 96.75 89 LEU B N 1
ATOM 1895 C CA . LEU B 1 89 ? 15.578 -14.664 -5.641 1 96.75 89 LEU B CA 1
ATOM 1896 C C . LEU B 1 89 ? 16.562 -15.82 -5.648 1 96.75 89 LEU B C 1
ATOM 1898 O O . LEU B 1 89 ? 17.688 -15.688 -6.148 1 96.75 89 LEU B O 1
ATOM 1902 N N . ALA B 1 90 ? 16.109 -16.938 -5.141 1 93.94 90 ALA B N 1
ATOM 1903 C CA . ALA B 1 90 ? 16.984 -18.094 -4.969 1 93.94 90 ALA B CA 1
ATOM 1904 C C . ALA B 1 90 ? 17.297 -18.766 -6.309 1 93.94 90 ALA B C 1
ATOM 1906 O O . ALA B 1 90 ? 18.219 -19.562 -6.418 1 93.94 90 ALA B O 1
ATOM 1907 N N . GLY B 1 91 ? 16.547 -18.516 -7.301 1 92.62 91 GLY B N 1
ATOM 1908 C CA . GLY B 1 91 ? 16.75 -19.109 -8.609 1 92.62 91 GLY B CA 1
ATOM 1909 C C . GLY B 1 91 ? 16.219 -20.516 -8.727 1 92.62 91 GLY B C 1
ATOM 1910 O O . GLY B 1 91 ? 16.547 -21.234 -9.68 1 92.62 91 GLY B O 1
ATOM 1911 N N . ASN B 1 92 ? 15.375 -20.875 -7.809 1 94.5 92 ASN B N 1
ATOM 1912 C CA . ASN B 1 92 ? 14.891 -22.25 -7.809 1 94.5 92 ASN B CA 1
ATOM 1913 C C . ASN B 1 92 ? 13.367 -22.312 -7.906 1 94.5 92 ASN B C 1
ATOM 1915 O O . ASN B 1 92 ? 12.766 -23.359 -7.641 1 94.5 92 ASN B O 1
ATOM 1919 N N . GLY B 1 93 ? 12.828 -21.234 -8.133 1 94.75 93 GLY B N 1
ATOM 1920 C CA . GLY B 1 93 ? 11.383 -21.156 -8.25 1 94.75 93 GLY B CA 1
ATOM 1921 C C . GLY B 1 93 ? 10.883 -19.828 -8.758 1 94.75 93 GLY B C 1
ATOM 1922 O O . GLY B 1 93 ? 11.602 -19.125 -9.484 1 94.75 93 GLY B O 1
ATOM 1923 N N . PHE B 1 94 ? 9.539 -19.625 -8.477 1 95.5 94 PHE B N 1
ATOM 1924 C CA . PHE B 1 94 ? 8.922 -18.406 -9.008 1 95.5 94 PHE B CA 1
ATOM 1925 C C . PHE B 1 94 ? 8.117 -17.703 -7.926 1 95.5 94 PHE B C 1
ATOM 1927 O O . PHE B 1 94 ? 7.797 -18.281 -6.891 1 95.5 94 PHE B O 1
ATOM 1934 N N . VAL B 1 95 ? 7.973 -16.484 -8.07 1 95.88 95 VAL B N 1
ATOM 1935 C CA . VAL B 1 95 ? 7.113 -15.656 -7.238 1 95.88 95 VAL B CA 1
ATOM 1936 C C . VAL B 1 95 ? 5.984 -15.062 -8.086 1 95.88 95 VAL B C 1
ATOM 1938 O O . VAL B 1 95 ? 6.219 -14.594 -9.203 1 95.88 95 VAL B O 1
ATOM 1941 N N . VAL B 1 96 ? 4.816 -15.242 -7.512 1 94.81 96 VAL B N 1
ATOM 1942 C CA . VAL B 1 96 ? 3.67 -14.648 -8.188 1 94.81 96 VAL B CA 1
ATOM 1943 C C . VAL B 1 96 ? 3.5 -13.195 -7.742 1 94.81 96 VAL B C 1
ATOM 1945 O O . VAL B 1 96 ? 3.533 -12.898 -6.547 1 94.81 96 VAL B O 1
ATOM 1948 N N . ILE B 1 97 ? 3.428 -12.312 -8.672 1 92.69 97 ILE B N 1
ATOM 1949 C CA . ILE B 1 97 ? 3.242 -10.898 -8.359 1 92.69 97 ILE B CA 1
ATOM 1950 C C . ILE B 1 97 ? 1.939 -10.398 -8.984 1 92.69 97 ILE B C 1
ATOM 1952 O O . ILE B 1 97 ? 1.562 -10.82 -10.078 1 92.69 97 ILE B O 1
ATOM 1956 N N . GLY B 1 98 ? 1.212 -9.648 -8.227 1 85 98 GLY B N 1
ATOM 1957 C CA . GLY B 1 98 ? -0.035 -9.086 -8.719 1 85 98 GLY B CA 1
ATOM 1958 C C . GLY B 1 98 ? 0.125 -7.688 -9.297 1 85 98 GLY B C 1
ATOM 1959 O O . GLY B 1 98 ? 1.243 -7.18 -9.398 1 85 98 GLY B O 1
ATOM 1960 N N . GLN B 1 99 ? -0.946 -7.18 -9.695 1 81.31 99 GLN B N 1
ATOM 1961 C CA . GLN B 1 99 ? -0.955 -5.816 -10.219 1 81.31 99 GLN B CA 1
ATOM 1962 C C . GLN B 1 99 ? -1.201 -4.805 -9.109 1 81.31 99 GLN B C 1
ATOM 1964 O O . GLN B 1 99 ? -2.021 -5.035 -8.219 1 81.31 99 GLN B O 1
ATOM 1969 N N . SER B 1 100 ? -0.354 -3.791 -9.203 1 77.88 100 SER B N 1
ATOM 1970 C CA . SER B 1 100 ? -0.567 -2.682 -8.281 1 77.88 100 SER B CA 1
ATOM 1971 C C . SER B 1 100 ? -1.719 -1.794 -8.734 1 77.88 100 SER B C 1
ATOM 1973 O O . SER B 1 100 ? -1.846 -1.498 -9.93 1 77.88 100 SER B O 1
ATOM 1975 N N . THR B 1 101 ? -2.498 -1.402 -7.754 1 81.5 101 THR B N 1
ATOM 1976 C CA . THR B 1 101 ? -3.633 -0.549 -8.086 1 81.5 101 THR B CA 1
ATOM 1977 C C . THR B 1 101 ? -3.164 0.855 -8.461 1 81.5 101 THR B C 1
ATOM 1979 O O . THR B 1 101 ? -3.908 1.619 -9.078 1 81.5 101 THR B O 1
ATOM 1982 N N . SER B 1 102 ? -1.869 1.125 -8.062 1 71.88 102 SER B N 1
ATOM 1983 C CA . SER B 1 102 ? -1.352 2.461 -8.336 1 71.88 102 SER B CA 1
ATOM 1984 C C . SER B 1 102 ? -1.097 2.664 -9.828 1 71.88 102 SER B C 1
ATOM 1986 O O . SER B 1 102 ? -1.023 3.799 -10.305 1 71.88 102 SER B O 1
ATOM 1988 N N . ARG B 1 103 ? -1.062 1.568 -10.531 1 73.94 103 ARG B N 1
ATOM 1989 C CA . ARG B 1 103 ? -0.767 1.662 -11.961 1 73.94 103 ARG B CA 1
ATOM 1990 C C . ARG B 1 103 ? -2.031 1.485 -12.797 1 73.94 103 ARG B C 1
ATOM 1992 O O . ARG B 1 103 ? -1.975 1.48 -14.023 1 73.94 103 ARG B O 1
ATOM 1999 N N . MET B 1 104 ? -3.092 1.369 -12.141 1 81.38 104 MET B N 1
ATOM 2000 C CA . MET B 1 104 ? -4.348 1.161 -12.859 1 81.38 104 MET B CA 1
ATOM 2001 C C . MET B 1 104 ? -4.844 2.465 -13.477 1 81.38 104 MET B C 1
ATOM 2003 O O . MET B 1 104 ? -4.77 3.521 -12.852 1 81.38 104 MET B O 1
ATOM 2007 N N . ARG B 1 105 ? -5.305 2.275 -14.664 1 80.56 105 ARG B N 1
ATOM 2008 C CA . ARG B 1 105 ? -6.023 3.408 -15.242 1 80.56 105 ARG B CA 1
ATOM 2009 C C . ARG B 1 105 ? -7.316 3.68 -14.477 1 80.56 105 ARG B C 1
ATOM 2011 O O . ARG B 1 105 ? -7.848 2.793 -13.805 1 80.56 105 ARG B O 1
ATOM 2018 N N . VAL B 1 106 ? -7.785 4.863 -14.641 1 76.81 106 VAL B N 1
ATOM 2019 C CA . VAL B 1 106 ? -8.961 5.305 -13.906 1 76.81 106 VAL B CA 1
ATOM 2020 C C . VAL B 1 106 ? -10.133 4.367 -14.188 1 76.81 106 VAL B C 1
ATOM 2022 O O . VAL B 1 106 ? -10.867 3.986 -13.273 1 76.81 106 VAL B O 1
ATOM 2025 N N . GLY B 1 107 ? -10.219 3.93 -15.367 1 81.62 107 GLY B N 1
ATOM 2026 C CA . GLY B 1 107 ? -11.289 3.012 -15.734 1 81.62 107 GLY B CA 1
ATOM 2027 C C . GLY B 1 107 ? -11.148 1.646 -15.094 1 81.62 107 GLY B C 1
ATOM 2028 O O . GLY B 1 107 ? -12.125 1.079 -14.602 1 81.62 107 GLY B O 1
ATOM 2029 N N . GLU B 1 108 ? -9.969 1.186 -15.055 1 85.88 108 GLU B N 1
ATOM 2030 C CA . GLU B 1 108 ? -9.695 -0.108 -14.438 1 85.88 108 GLU B CA 1
ATOM 2031 C C . GLU B 1 108 ? -9.953 -0.064 -12.93 1 85.88 108 GLU B C 1
ATOM 2033 O O . GLU B 1 108 ? -10.453 -1.032 -12.352 1 85.88 108 GLU B O 1
ATOM 2038 N N . PHE B 1 109 ? -9.617 1.044 -12.375 1 86.44 109 PHE B N 1
ATOM 2039 C CA . PHE B 1 109 ? -9.836 1.206 -10.938 1 86.44 109 PHE B CA 1
ATOM 2040 C C . PHE B 1 109 ? -11.328 1.24 -10.617 1 86.44 109 PHE B C 1
ATOM 2042 O O . PHE B 1 109 ? -11.773 0.622 -9.648 1 86.44 109 PHE B O 1
ATOM 2049 N N . ALA B 1 110 ? -12.031 1.91 -11.492 1 85.31 110 ALA B N 1
ATOM 2050 C CA . ALA B 1 110 ? -13.484 1.952 -11.328 1 85.31 110 ALA B CA 1
ATOM 2051 C C . ALA B 1 110 ? -14.086 0.554 -11.422 1 85.31 110 ALA B C 1
ATOM 2053 O O . ALA B 1 110 ? -14.977 0.201 -10.641 1 85.31 110 ALA B O 1
ATOM 2054 N N . GLU B 1 111 ? -13.594 -0.214 -12.32 1 92.38 111 GLU B N 1
ATOM 2055 C CA . GLU B 1 111 ? -14.047 -1.591 -12.477 1 92.38 111 GLU B CA 1
ATOM 2056 C C . GLU B 1 111 ? -13.727 -2.424 -11.242 1 92.38 111 GLU B C 1
ATOM 2058 O O . GLU B 1 111 ? -14.531 -3.25 -10.812 1 92.38 111 GLU B O 1
ATOM 2063 N N . LEU B 1 112 ? -12.609 -2.141 -10.672 1 93.5 112 LEU B N 1
ATOM 2064 C CA . LEU B 1 112 ? -12.219 -2.84 -9.453 1 93.5 112 LEU B CA 1
ATOM 2065 C C . LEU B 1 112 ? -13.164 -2.518 -8.305 1 93.5 112 LEU B C 1
ATOM 2067 O O . LEU B 1 112 ? -13.648 -3.422 -7.621 1 93.5 112 LEU B O 1
ATOM 2071 N N . LEU B 1 113 ? -13.414 -1.261 -8.141 1 92.31 113 LEU B N 1
ATOM 2072 C CA . LEU B 1 113 ? -14.297 -0.823 -7.074 1 92.31 113 LEU B CA 1
ATOM 2073 C C . LEU B 1 113 ? -15.695 -1.412 -7.25 1 92.31 113 LEU B C 1
ATOM 2075 O O . LEU B 1 113 ? -16.312 -1.874 -6.285 1 92.31 113 LEU B O 1
ATOM 2079 N N . GLU B 1 114 ? -16.109 -1.454 -8.453 1 93.5 114 GLU B N 1
ATOM 2080 C CA . GLU B 1 114 ? -17.406 -2.029 -8.766 1 93.5 114 GLU B CA 1
ATOM 2081 C C . GLU B 1 114 ? -17.438 -3.523 -8.453 1 93.5 114 GLU B C 1
ATOM 2083 O O . GLU B 1 114 ? -18.438 -4.031 -7.922 1 93.5 114 GLU B O 1
ATOM 2088 N N . LEU B 1 115 ? -16.422 -4.141 -8.758 1 96.88 115 LEU B N 1
ATOM 2089 C CA . LEU B 1 115 ? -16.312 -5.57 -8.492 1 96.88 115 LEU B CA 1
ATOM 2090 C C . LEU B 1 115 ? -16.406 -5.848 -6.992 1 96.88 115 LEU B C 1
ATOM 2092 O O . LEU B 1 115 ? -17.141 -6.746 -6.566 1 96.88 115 LEU B O 1
ATOM 2096 N N . ILE B 1 116 ? -15.734 -5.098 -6.234 1 97 116 ILE B N 1
ATOM 2097 C CA . ILE B 1 116 ? -15.719 -5.258 -4.785 1 97 116 ILE B CA 1
ATOM 2098 C C . ILE B 1 116 ? -17.125 -5.004 -4.227 1 97 116 ILE B C 1
ATOM 2100 O O . ILE B 1 116 ? -17.609 -5.781 -3.408 1 97 116 ILE B O 1
ATOM 2104 N N . GLN B 1 117 ? -17.734 -4.023 -4.727 1 95.25 117 GLN B N 1
ATOM 2105 C CA . GLN B 1 117 ? -19.062 -3.654 -4.23 1 95.25 117 GLN B CA 1
ATOM 2106 C C . GLN B 1 117 ? -20.109 -4.707 -4.605 1 95.25 117 GLN B C 1
ATOM 2108 O O . GLN B 1 117 ? -20.953 -5.074 -3.781 1 95.25 117 GLN B O 1
ATOM 2113 N N . ALA B 1 118 ? -20 -5.133 -5.789 1 97.06 118 ALA B N 1
ATOM 2114 C CA . ALA B 1 118 ? -20.906 -6.18 -6.223 1 97.06 118 ALA B CA 1
ATOM 2115 C C . ALA B 1 118 ? -20.719 -7.453 -5.406 1 97.06 118 ALA B C 1
ATOM 2117 O O . ALA B 1 118 ? -21.688 -8.062 -4.949 1 97.06 118 ALA B O 1
ATOM 2118 N N . PHE B 1 119 ? -19.516 -7.812 -5.219 1 97.75 119 PHE B N 1
ATOM 2119 C CA . PHE B 1 119 ? -19.172 -8.992 -4.438 1 97.75 119 PHE B CA 1
ATOM 2120 C C . PHE B 1 119 ? -19.703 -8.867 -3.012 1 97.75 119 PHE B C 1
ATOM 2122 O O . PHE B 1 119 ? -20.344 -9.789 -2.5 1 97.75 119 PHE B O 1
ATOM 2129 N N . GLY B 1 120 ? -19.406 -7.742 -2.408 1 97.25 120 GLY B N 1
ATOM 2130 C CA . GLY B 1 120 ? -19.859 -7.523 -1.042 1 97.25 120 GLY B CA 1
ATOM 2131 C C . GLY B 1 120 ? -21.359 -7.5 -0.904 1 97.25 120 GLY B C 1
ATOM 2132 O O . GLY B 1 120 ? -21.922 -8.078 0.037 1 97.25 120 GLY B O 1
ATOM 2133 N N . THR B 1 121 ? -21.984 -6.852 -1.838 1 96.19 121 THR B N 1
ATOM 2134 C CA . THR B 1 121 ? -23.453 -6.766 -1.808 1 96.19 121 THR B CA 1
ATOM 2135 C C . THR B 1 121 ? -24.078 -8.148 -1.939 1 96.19 121 THR B C 1
ATOM 2137 O O . THR B 1 121 ? -25.016 -8.484 -1.217 1 96.19 121 THR B O 1
ATOM 2140 N N . GLU B 1 122 ? -23.578 -8.898 -2.785 1 96.62 122 GLU B N 1
ATOM 2141 C CA . GLU B 1 122 ? -24.062 -10.258 -2.982 1 96.62 122 GLU B CA 1
ATOM 2142 C C . GLU B 1 122 ? -23.922 -11.086 -1.706 1 96.62 122 GLU B C 1
ATOM 2144 O O . GLU B 1 122 ? -24.734 -11.977 -1.452 1 96.62 122 GLU B O 1
ATOM 2149 N N . ARG B 1 123 ? -23.047 -10.75 -0.894 1 96.44 123 ARG B N 1
ATOM 2150 C CA . ARG B 1 123 ? -22.766 -11.523 0.31 1 96.44 123 ARG B CA 1
ATOM 2151 C C . ARG B 1 123 ? -23.312 -10.828 1.551 1 96.44 123 ARG B C 1
ATOM 2153 O O . ARG B 1 123 ? -23 -11.219 2.678 1 96.44 123 ARG B O 1
ATOM 2160 N N . GLY B 1 124 ? -23.984 -9.758 1.35 1 96.5 124 GLY B N 1
ATOM 2161 C CA . GLY B 1 124 ? -24.688 -9.086 2.436 1 96.5 124 GLY B CA 1
ATOM 2162 C C . GLY B 1 124 ? -23.781 -8.195 3.266 1 96.5 124 GLY B C 1
ATOM 2163 O O . GLY B 1 124 ? -24.047 -7.949 4.445 1 96.5 124 GLY B O 1
ATOM 2164 N N . VAL B 1 125 ? -22.688 -7.734 2.715 1 97.31 125 VAL B N 1
ATOM 2165 C CA . VAL B 1 125 ? -21.781 -6.844 3.438 1 97.31 125 VAL B CA 1
ATOM 2166 C C . VAL B 1 125 ? -22.484 -5.52 3.73 1 97.31 125 VAL B C 1
ATOM 2168 O O . VAL B 1 125 ? -23.109 -4.938 2.848 1 97.31 125 VAL B O 1
ATOM 2171 N N . LYS B 1 126 ? -22.391 -5.133 5.027 1 96.25 126 LYS B N 1
ATOM 2172 C CA . LYS B 1 126 ? -22.844 -3.807 5.418 1 96.25 126 LYS B CA 1
ATOM 2173 C C . LYS B 1 126 ? -21.734 -2.771 5.266 1 96.25 126 LYS B C 1
ATOM 2175 O O . LYS B 1 126 ? -20.75 -2.795 6.012 1 96.25 126 LYS B O 1
ATOM 2180 N N . TRP B 1 127 ? -22.047 -1.886 4.363 1 94.06 127 TRP B N 1
ATOM 2181 C CA . TRP B 1 127 ? -21.016 -0.923 4.027 1 94.06 127 TRP B CA 1
ATOM 2182 C C . TRP B 1 127 ? -20.953 0.205 5.051 1 94.06 127 TRP B C 1
ATOM 2184 O O . TRP B 1 127 ? -22 0.71 5.48 1 94.06 127 TRP B O 1
ATOM 2194 N N . SER B 1 128 ? -19.781 0.483 5.426 1 89.19 128 SER B N 1
ATOM 2195 C CA . SER B 1 128 ? -19.578 1.604 6.34 1 89.19 128 SER B CA 1
ATOM 2196 C C . SER B 1 128 ? -19.875 2.934 5.656 1 89.19 128 SER B C 1
ATOM 2198 O O . SER B 1 128 ? -19.969 3.002 4.43 1 89.19 128 SER B O 1
ATOM 2200 N N . ASP B 1 129 ? -20.031 4.027 6.461 1 75.5 129 ASP B N 1
ATOM 2201 C CA . ASP B 1 129 ? -20.328 5.359 5.941 1 75.5 129 ASP B CA 1
ATOM 2202 C C . ASP B 1 129 ? -19.234 5.832 4.984 1 75.5 129 ASP B C 1
ATOM 2204 O O . ASP B 1 129 ? -19.516 6.441 3.957 1 75.5 129 ASP B O 1
ATOM 2208 N N . GLU B 1 130 ? -18.078 5.516 5.359 1 69 130 GLU B N 1
ATOM 2209 C CA . GLU B 1 130 ? -16.953 5.895 4.5 1 69 130 GLU B CA 1
ATOM 2210 C C . GLU B 1 130 ? -17.047 5.207 3.141 1 69 130 GLU B C 1
ATOM 2212 O O . GLU B 1 130 ? -16.812 5.832 2.105 1 69 130 GLU B O 1
ATOM 2217 N N . ALA B 1 131 ? -17.438 4.008 3.162 1 73.25 131 ALA B N 1
ATOM 2218 C CA . ALA B 1 131 ? -17.625 3.25 1.925 1 73.25 131 ALA B CA 1
ATOM 2219 C C . ALA B 1 131 ? -18.828 3.754 1.144 1 73.25 131 ALA B C 1
ATOM 2221 O O . ALA B 1 131 ? -18.797 3.818 -0.088 1 73.25 131 ALA B O 1
ATOM 2222 N N . ARG B 1 132 ? -19.812 4.113 1.892 1 67.69 132 ARG B N 1
ATOM 2223 C CA . ARG B 1 132 ? -21.062 4.578 1.279 1 67.69 132 ARG B CA 1
ATOM 2224 C C . ARG B 1 132 ? -20.875 5.957 0.654 1 67.69 132 ARG B C 1
ATOM 2226 O O . ARG B 1 132 ? -21.391 6.223 -0.438 1 67.69 132 ARG B O 1
ATOM 2233 N N . LEU B 1 133 ? -20.234 6.785 1.45 1 59.47 133 LEU B N 1
ATOM 2234 C CA . LEU B 1 133 ? -20.016 8.141 0.969 1 59.47 133 LEU B CA 1
ATOM 2235 C C . LEU B 1 133 ? -19.25 8.133 -0.349 1 59.47 133 LEU B C 1
ATOM 2237 O O . LEU B 1 133 ? -19.547 8.93 -1.248 1 59.47 133 LEU B O 1
ATOM 2241 N N . ALA B 1 134 ? -18.406 7.242 -0.413 1 56.19 134 ALA B N 1
ATOM 2242 C CA . ALA B 1 134 ? -17.625 7.148 -1.637 1 56.19 134 ALA B CA 1
ATOM 2243 C C . ALA B 1 134 ? -18.453 6.578 -2.783 1 56.19 134 ALA B C 1
ATOM 2245 O O . ALA B 1 134 ? -18.25 6.949 -3.943 1 56.19 134 ALA B O 1
ATOM 2246 N N . LEU B 1 135 ? -19.406 5.758 -2.438 1 53.56 135 LEU B N 1
ATOM 2247 C CA . LEU B 1 135 ? -20.344 5.195 -3.404 1 53.56 135 LEU B CA 1
ATOM 2248 C C . LEU B 1 135 ? -21.266 6.273 -3.963 1 53.56 135 LEU B C 1
ATOM 2250 O O . LEU B 1 135 ? -21.547 6.289 -5.16 1 53.56 135 LEU B O 1
ATOM 2254 N N . GLU B 1 136 ? -21.734 7.051 -3.125 1 47.88 136 GLU B N 1
ATOM 2255 C CA . GLU B 1 136 ? -22.656 8.117 -3.514 1 47.88 136 GLU B CA 1
ATOM 2256 C C . GLU B 1 136 ? -21.938 9.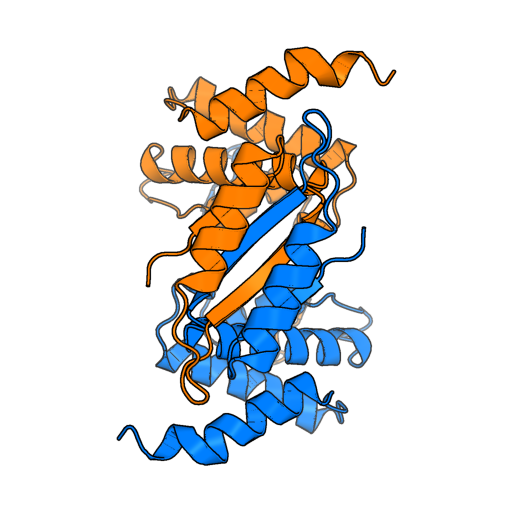188 -4.336 1 47.88 136 GLU B C 1
ATOM 2258 O O . GLU B 1 136 ? -22.531 9.781 -5.234 1 47.88 136 GLU B O 1
ATOM 2263 N N . TRP B 1 137 ? -20.781 9.445 -3.967 1 43.09 137 TRP B N 1
ATOM 2264 C CA . TRP B 1 137 ? -20.156 10.531 -4.711 1 43.09 137 TRP B CA 1
ATOM 2265 C C . TRP B 1 137 ? -20.094 10.203 -6.199 1 43.09 137 TRP B C 1
ATOM 2267 O O . TRP B 1 137 ? -20.219 11.094 -7.043 1 43.09 137 TRP B O 1
ATOM 2277 N N . LYS B 1 138 ? -19.766 8.977 -6.656 1 43.88 138 LYS B N 1
ATOM 2278 C CA . LYS B 1 138 ? -19.938 8.68 -8.078 1 43.88 138 LYS B CA 1
ATOM 2279 C C . LYS B 1 138 ? -21.344 9.055 -8.555 1 43.88 138 LYS B C 1
ATOM 2281 O O . LYS B 1 138 ? -21.5 9.57 -9.656 1 43.88 138 LYS B O 1
ATOM 2286 N N . ALA B 1 139 ? -22.344 8.617 -7.848 1 39.72 139 ALA B N 1
ATOM 2287 C CA . ALA B 1 139 ? -23.672 8.961 -8.328 1 39.72 139 ALA B CA 1
ATOM 2288 C C . ALA B 1 139 ? -23.797 10.469 -8.531 1 39.72 139 ALA B C 1
ATOM 2290 O O . ALA B 1 139 ? -24.391 10.922 -9.516 1 39.72 139 ALA B O 1
ATOM 2291 N N . ARG B 1 140 ? -23.422 11.133 -7.637 1 35.16 140 ARG B N 1
ATOM 2292 C CA . ARG B 1 140 ? -23.688 12.562 -7.766 1 35.16 140 ARG B CA 1
ATOM 2293 C C . ARG B 1 140 ? -22.703 13.227 -8.727 1 35.16 140 ARG B C 1
ATOM 2295 O O . ARG B 1 140 ? -23.094 14.086 -9.516 1 35.16 140 ARG B O 1
ATOM 2302 N N . TRP B 1 141 ? -21.344 13.055 -8.664 1 37.47 141 TRP B N 1
ATOM 2303 C CA . TRP B 1 141 ? -20.406 13.852 -9.453 1 37.47 141 TRP B CA 1
ATOM 2304 C C . TRP B 1 141 ? -19.828 13.031 -10.594 1 37.47 141 TRP B C 1
ATOM 2306 O O . TRP B 1 141 ? -19.047 13.547 -11.406 1 37.47 141 TRP B O 1
ATOM 2316 N N . GLY B 1 142 ? -19.703 11.836 -10.578 1 36.97 142 GLY B N 1
ATOM 2317 C CA . GLY B 1 142 ? -19.203 11 -11.664 1 36.97 142 GLY B CA 1
ATOM 2318 C C . GLY B 1 142 ? -19.859 11.305 -12.992 1 36.97 142 GLY B C 1
ATOM 2319 O O . GLY B 1 142 ? -19.328 10.961 -14.047 1 36.97 142 GLY B O 1
ATOM 2320 N N . ASP B 1 143 ? -21.172 11.57 -13.109 1 34.34 143 ASP B N 1
ATOM 2321 C CA . ASP B 1 143 ? -21.875 11.844 -14.359 1 34.34 143 ASP B CA 1
ATOM 2322 C C . ASP B 1 143 ? -21.469 13.195 -14.938 1 34.34 143 ASP B C 1
ATOM 2324 O O . ASP B 1 143 ? -21.703 13.477 -16.109 1 34.34 143 ASP B O 1
ATOM 2328 N N . ARG B 1 144 ? -21.094 14.203 -14.211 1 31.56 144 ARG B N 1
ATOM 2329 C CA . ARG B 1 144 ? -21 15.492 -14.883 1 31.56 144 ARG B CA 1
ATOM 2330 C C . ARG B 1 144 ? -19.703 15.602 -15.695 1 31.56 144 ARG B C 1
ATOM 2332 O O . ARG B 1 144 ? -19.516 16.562 -16.438 1 31.56 144 ARG B O 1
ATOM 2339 N N . ALA B 1 145 ? -18.641 14.914 -15.375 1 31.34 145 ALA B N 1
ATOM 2340 C CA . ALA B 1 145 ? -17.5 15.203 -16.234 1 31.34 145 ALA B CA 1
ATOM 2341 C C . ALA B 1 145 ? -17.625 14.477 -17.578 1 31.34 145 ALA B C 1
ATOM 2343 O O . ALA B 1 145 ? -16.672 14.453 -18.359 1 31.34 145 ALA B O 1
ATOM 2344 N N . ALA B 1 146 ? -18.641 13.867 -17.953 1 27.67 146 ALA B N 1
ATOM 2345 C CA . ALA B 1 146 ? -18.719 13.711 -19.406 1 27.67 146 ALA B CA 1
ATOM 2346 C C . ALA B 1 146 ? -19.172 15 -20.078 1 27.67 146 ALA B C 1
ATOM 2348 O O . ALA B 1 146 ? -20.031 15.719 -19.547 1 27.67 146 ALA B O 1
#

Organism: Escherichia phage lambda (NCBI:txid2681611)

Radius of gyration: 20.99 Å; Cα contacts (8 Å, |Δi|>4): 392; chains: 2; bounding box: 50×52×43 Å

Nearest PDB structures (foldseek):
  1pc6-assembly1_B  TM=7.955E-01  e=1.492E-21  Lambdavirus lambda
  1pc6-assembly1_A  TM=6.972E-01  e=1.682E-21  Lambdavirus lambda
  2kjw-assembly1_A  TM=4.628E-01  e=2.395E+00  Thermus thermophilus
  6nu3-assembly1_AF  TM=2.419E-01  e=5.375E-01  Homo sapiens
  1kgq-assembly1_A  TM=2.183E-01  e=2.256E+00  Mycobacterium tuberculosis variant bovis

Solvent-accessible surface area (backbone atoms only — not comparable to full-atom values): 16256 Å² total; per-residue (Å²): 114,78,74,43,76,36,65,19,39,37,71,66,39,40,49,51,44,40,51,55,56,66,66,53,73,55,25,75,92,61,29,36,34,40,35,38,32,52,54,37,72,67,45,53,54,48,50,23,48,53,39,46,31,43,40,42,28,76,68,44,70,60,93,88,34,74,42,52,39,69,44,46,48,43,50,55,44,42,72,77,40,78,62,44,76,41,74,32,90,85,69,81,50,69,33,77,32,69,77,61,75,87,74,46,50,72,68,56,46,52,51,47,51,48,50,52,50,52,54,32,52,76,69,65,52,73,72,47,66,65,28,43,53,46,54,46,44,44,69,70,56,60,66,64,78,109,115,76,75,43,77,36,66,20,39,37,70,66,40,39,50,52,45,42,51,56,53,67,67,56,74,56,25,74,89,59,28,38,33,38,38,39,32,53,54,38,71,67,46,54,54,47,50,24,48,52,40,46,30,42,41,42,29,76,69,44,69,60,92,89,34,75,44,51,37,69,42,46,48,44,46,56,44,44,72,78,40,77,63,44,75,43,73,32,90,85,69,80,50,68,33,78,30,68,76,60,75,87,74,45,50,72,67,55,47,50,50,48,52,50,49,53,49,51,54,32,54,75,70,64,52,72,72,46,67,65,28,43,53,46,53,45,44,45,69,68,56,59,67,65,78,108